Protein AF-A0AAV5WTI7-F1 (afdb_monomer_lite)

pLDDT: mean 79.25, std 18.83, range [27.52, 97.12]

Radius of gyration: 26.53 Å; chains: 1; bounding box: 48×123×48 Å

Structure (mmCIF, N/CA/C/O backbone):
data_AF-A0AAV5WTI7-F1
#
_entry.id   AF-A0AAV5WTI7-F1
#
loop_
_atom_site.group_PDB
_atom_site.id
_atom_site.type_symbol
_atom_site.label_atom_id
_atom_site.label_alt_id
_atom_site.label_comp_id
_atom_site.label_asym_id
_atom_site.label_entity_id
_atom_site.label_seq_id
_atom_site.pdbx_PDB_ins_code
_atom_site.Cartn_x
_atom_site.Cartn_y
_atom_site.Cartn_z
_atom_site.occupancy
_atom_site.B_iso_or_equiv
_atom_site.auth_seq_id
_atom_site.auth_comp_id
_atom_site.auth_asym_id
_atom_site.auth_atom_id
_atom_site.pdbx_PDB_model_num
ATOM 1 N N . GLU A 1 1 ? 23.232 98.272 -13.809 1.00 38.38 1 GLU A N 1
ATOM 2 C CA . GLU A 1 1 ? 21.915 98.308 -13.141 1.00 38.38 1 GLU A CA 1
ATOM 3 C C . GLU A 1 1 ? 21.032 97.229 -13.756 1.00 38.38 1 GLU A C 1
ATOM 5 O O . GLU A 1 1 ? 21.067 97.089 -14.969 1.00 38.38 1 GLU A O 1
ATOM 10 N N . GLY A 1 2 ? 20.281 96.473 -12.948 1.00 37.94 2 GLY A N 1
ATOM 11 C CA . GLY A 1 2 ? 19.086 95.760 -13.427 1.00 37.94 2 GLY A CA 1
ATOM 12 C C . GLY A 1 2 ? 19.174 94.242 -13.667 1.00 37.94 2 GLY A C 1
ATOM 13 O O . GLY A 1 2 ? 19.510 93.800 -14.752 1.00 37.94 2 GLY A O 1
ATOM 14 N N . GLN A 1 3 ? 18.738 93.493 -12.646 1.00 35.88 3 GLN A N 1
ATOM 15 C CA . GLN A 1 3 ? 17.869 92.296 -12.683 1.00 35.88 3 GLN A CA 1
ATOM 16 C C . GLN A 1 3 ? 18.316 90.957 -13.319 1.00 35.88 3 GLN A C 1
ATOM 18 O O . GLN A 1 3 ? 18.185 90.693 -14.506 1.00 35.88 3 GLN A O 1
ATOM 23 N N . SER A 1 4 ? 18.708 90.060 -12.405 1.00 34.19 4 SER A N 1
ATOM 24 C CA . SER A 1 4 ? 18.235 88.679 -12.174 1.00 34.19 4 SER A CA 1
ATOM 25 C C . SER A 1 4 ? 17.242 88.042 -13.168 1.00 34.19 4 SER A C 1
ATOM 27 O O . SER A 1 4 ? 16.088 88.457 -13.254 1.00 34.19 4 SER A O 1
ATOM 29 N N . ILE A 1 5 ? 17.649 86.912 -13.765 1.00 39.53 5 ILE A N 1
ATOM 30 C CA . ILE A 1 5 ? 16.760 85.798 -14.130 1.00 39.53 5 ILE A CA 1
ATOM 31 C C . ILE A 1 5 ? 17.389 84.510 -13.581 1.00 39.53 5 ILE A C 1
ATOM 33 O O . ILE A 1 5 ? 18.467 84.092 -14.000 1.00 39.53 5 ILE A O 1
ATOM 37 N N . HIS A 1 6 ? 16.704 83.888 -12.622 1.00 36.47 6 HIS A N 1
ATOM 38 C CA . HIS A 1 6 ? 17.005 82.552 -12.117 1.00 36.47 6 HIS A CA 1
ATOM 39 C C . HIS A 1 6 ? 16.667 81.501 -13.185 1.00 36.47 6 HIS A C 1
ATOM 41 O O . HIS A 1 6 ? 15.497 81.297 -13.496 1.00 36.47 6 HIS A O 1
ATOM 47 N N . PHE A 1 7 ? 17.669 80.769 -13.672 1.00 36.09 7 PHE A N 1
ATOM 48 C CA . PHE A 1 7 ? 17.462 79.431 -14.230 1.00 36.09 7 PHE A CA 1
ATOM 49 C C . PHE A 1 7 ? 17.957 78.407 -13.212 1.00 36.09 7 PHE A C 1
ATOM 51 O O . PHE A 1 7 ? 19.153 78.289 -12.944 1.00 36.09 7 PHE A O 1
ATOM 58 N N . ILE A 1 8 ? 17.017 77.678 -12.615 1.00 38.78 8 ILE A N 1
ATOM 59 C CA . ILE A 1 8 ? 17.310 76.522 -11.774 1.00 38.78 8 ILE A CA 1
ATOM 60 C C . ILE A 1 8 ? 17.753 75.390 -12.708 1.00 38.78 8 ILE A C 1
ATOM 62 O O . ILE A 1 8 ? 16.937 74.740 -13.355 1.00 38.78 8 ILE A O 1
ATOM 66 N N . PHE A 1 9 ? 19.060 75.150 -12.774 1.00 36.59 9 PHE A N 1
ATOM 67 C CA . PHE A 1 9 ? 19.612 73.897 -13.277 1.00 36.59 9 PHE A CA 1
ATOM 68 C C . PHE A 1 9 ? 19.400 72.821 -12.205 1.00 36.59 9 PHE A C 1
ATOM 70 O O . PHE A 1 9 ? 20.194 72.702 -11.271 1.00 36.59 9 PHE A O 1
ATOM 77 N N . ILE A 1 10 ? 18.347 72.010 -12.326 1.00 37.84 10 ILE A N 1
ATOM 78 C CA . ILE A 1 10 ? 18.303 70.732 -11.606 1.00 37.84 10 ILE A CA 1
ATOM 79 C C . ILE A 1 10 ? 19.195 69.764 -12.386 1.00 37.84 10 ILE A C 1
ATOM 81 O O . ILE A 1 10 ? 18.773 69.142 -13.358 1.00 37.84 10 ILE A O 1
ATOM 85 N N . ARG A 1 11 ? 20.456 69.637 -11.957 1.00 38.88 11 ARG A N 1
ATOM 86 C CA . ARG A 1 11 ? 21.245 68.431 -12.232 1.00 38.88 11 ARG A CA 1
ATOM 87 C C . ARG A 1 11 ? 20.557 67.278 -11.506 1.00 38.88 11 ARG A C 1
ATOM 89 O O . ARG A 1 11 ? 20.783 67.078 -10.316 1.00 38.88 11 ARG A O 1
ATOM 96 N N . ILE A 1 12 ? 19.723 66.526 -12.218 1.00 43.50 12 ILE A N 1
ATOM 97 C CA . ILE A 1 12 ? 19.311 65.196 -11.772 1.00 43.50 12 ILE A CA 1
ATOM 98 C C . ILE A 1 12 ? 20.546 64.313 -11.926 1.00 43.50 12 ILE A C 1
ATOM 100 O O . ILE A 1 12 ? 20.882 63.844 -13.011 1.00 43.50 12 ILE A O 1
ATOM 104 N N . THR A 1 13 ? 21.282 64.168 -10.831 1.00 46.78 13 THR A N 1
ATOM 105 C CA . THR A 1 13 ? 22.284 63.127 -10.671 1.00 46.78 13 THR A CA 1
ATOM 106 C C . THR A 1 13 ? 21.582 61.785 -10.873 1.00 46.78 13 THR A C 1
ATOM 108 O O . THR A 1 13 ? 20.634 61.449 -10.168 1.00 46.78 13 THR A O 1
ATOM 111 N N . GLN A 1 14 ? 22.014 61.029 -11.881 1.00 54.81 14 GLN A N 1
ATOM 112 C CA . GLN A 1 14 ? 21.672 59.620 -12.040 1.00 54.81 14 GLN A CA 1
ATOM 113 C C . GLN A 1 14 ? 22.486 58.808 -11.021 1.00 54.81 14 GLN A C 1
ATOM 115 O O . GLN A 1 14 ? 23.690 58.645 -11.207 1.00 54.81 14 GLN A O 1
ATOM 120 N N . PRO A 1 15 ? 21.846 58.261 -9.974 1.00 49.22 15 PRO A N 1
ATOM 121 C CA . PRO A 1 15 ? 22.262 56.941 -9.505 1.00 49.22 15 PRO A CA 1
ATOM 122 C C . PRO A 1 15 ? 21.115 55.919 -9.529 1.00 49.22 15 PRO A C 1
ATOM 124 O O . PRO A 1 15 ? 21.356 54.729 -9.365 1.00 49.22 15 PRO A O 1
ATOM 127 N N . PHE A 1 16 ? 19.870 56.335 -9.790 1.00 48.94 16 PHE A N 1
ATOM 128 C CA . PHE A 1 16 ? 18.714 55.435 -9.682 1.00 48.94 16 PHE A CA 1
ATOM 129 C C . PHE A 1 16 ? 18.507 54.502 -10.885 1.00 48.94 16 PHE A C 1
ATOM 131 O O . PHE A 1 16 ? 17.935 53.427 -10.728 1.00 48.94 16 PHE A O 1
ATOM 138 N N . ALA A 1 17 ? 19.012 54.849 -12.074 1.00 48.34 17 ALA A N 1
ATOM 139 C CA . ALA A 1 17 ? 18.807 54.027 -13.272 1.00 48.34 17 ALA A CA 1
ATOM 140 C C . ALA A 1 17 ? 19.685 52.757 -13.318 1.00 48.34 17 ALA A C 1
ATOM 142 O O . ALA A 1 17 ? 19.312 51.790 -13.975 1.00 48.34 17 ALA A O 1
ATOM 143 N N . MET A 1 18 ? 20.818 52.716 -12.602 1.00 49.06 18 MET A N 1
ATOM 144 C CA . MET A 1 18 ? 21.681 51.520 -12.564 1.00 49.06 18 MET A CA 1
ATOM 145 C C . MET A 1 18 ? 21.268 50.489 -11.504 1.00 49.06 18 MET A C 1
ATOM 147 O O . MET A 1 18 ? 21.615 49.315 -11.630 1.00 49.06 18 MET A O 1
ATOM 151 N N . LEU A 1 19 ? 20.488 50.893 -10.497 1.00 48.09 19 LEU A N 1
ATOM 152 C CA . LEU A 1 19 ? 20.036 50.000 -9.424 1.00 48.09 19 LEU A CA 1
ATOM 153 C C . LEU A 1 19 ? 18.795 49.179 -9.820 1.00 48.09 19 LEU A C 1
ATOM 155 O O . LEU A 1 19 ? 18.589 48.086 -9.303 1.00 48.09 19 LEU A O 1
ATOM 159 N N . LEU A 1 20 ? 18.004 49.655 -10.790 1.00 47.03 20 LEU A N 1
ATOM 160 C CA . LEU A 1 20 ? 16.871 48.891 -11.330 1.00 47.03 20 LEU A CA 1
ATOM 161 C C . LEU A 1 20 ? 17.298 47.818 -12.347 1.00 47.03 20 LEU A C 1
ATOM 163 O O . LEU A 1 20 ? 16.641 46.788 -12.460 1.00 47.03 20 LEU A O 1
ATOM 167 N N . PHE A 1 21 ? 18.405 48.026 -13.069 1.00 46.34 21 PHE A N 1
ATOM 168 C CA . PHE A 1 21 ? 18.880 47.064 -14.073 1.00 46.34 21 PHE A CA 1
ATOM 169 C C . PHE A 1 21 ? 19.626 45.874 -13.448 1.00 46.34 21 PHE A C 1
ATOM 171 O O . PHE A 1 21 ? 19.652 44.789 -14.019 1.00 46.34 21 PHE A O 1
ATOM 178 N N . SER A 1 22 ? 20.176 46.040 -12.241 1.00 48.19 22 SER A N 1
ATOM 179 C CA . SER A 1 22 ? 20.852 44.973 -11.488 1.00 48.19 22 SER A CA 1
ATOM 180 C C . SER A 1 22 ? 19.886 44.040 -10.738 1.00 48.19 22 SER A C 1
ATOM 182 O O . SER A 1 22 ? 20.281 42.940 -10.365 1.00 48.19 22 SER A O 1
ATOM 184 N N . LEU A 1 23 ? 18.607 44.413 -10.594 1.00 49.91 23 LEU A N 1
ATOM 185 C CA . LEU A 1 23 ? 17.544 43.528 -10.091 1.00 49.91 23 LEU A CA 1
ATOM 186 C C . LEU A 1 23 ? 16.899 42.659 -11.188 1.00 49.91 23 LEU A C 1
ATOM 188 O O . LEU A 1 23 ? 16.247 41.670 -10.870 1.00 49.91 23 LEU A O 1
ATOM 192 N N . LEU A 1 24 ? 17.105 42.987 -12.471 1.00 47.91 24 LEU A N 1
ATOM 193 C CA . LEU A 1 24 ? 16.588 42.214 -13.614 1.00 47.91 24 LEU A CA 1
ATOM 194 C C . LEU A 1 24 ? 17.530 41.086 -14.074 1.00 47.91 24 LEU A C 1
ATOM 196 O O . LEU A 1 24 ? 17.147 40.278 -14.914 1.00 47.91 24 LEU A O 1
ATOM 200 N N . PHE A 1 25 ? 18.732 41.002 -13.494 1.00 47.06 25 PHE A N 1
ATOM 201 C CA . PHE A 1 25 ? 19.710 39.933 -13.720 1.00 47.06 25 PHE A CA 1
ATOM 202 C C . PHE A 1 25 ? 20.112 39.248 -12.409 1.00 47.06 25 PHE A C 1
ATOM 204 O O . PHE A 1 25 ? 21.258 38.834 -12.243 1.00 47.06 25 PHE A O 1
ATOM 211 N N . MET A 1 26 ? 19.170 39.088 -11.473 1.00 47.38 26 MET A N 1
ATOM 212 C CA . MET A 1 26 ? 19.273 37.942 -10.569 1.00 47.38 26 MET A CA 1
ATOM 213 C C . MET A 1 26 ? 19.331 36.712 -11.480 1.00 47.38 26 MET A C 1
ATOM 215 O O . MET A 1 26 ? 18.369 36.499 -12.229 1.00 47.38 26 MET A O 1
ATOM 219 N N . PRO A 1 27 ? 20.421 35.920 -11.491 1.00 49.16 27 PRO A N 1
ATOM 220 C CA . PRO A 1 27 ? 20.316 34.598 -12.066 1.00 49.16 27 PRO A CA 1
ATOM 221 C C . PRO A 1 27 ? 19.150 33.966 -11.319 1.00 49.16 27 PRO A C 1
ATOM 223 O O . PRO A 1 27 ? 19.163 33.904 -10.088 1.00 49.16 27 PRO A O 1
ATOM 226 N N . PHE A 1 28 ? 18.102 33.579 -12.048 1.00 45.50 28 PHE A N 1
ATOM 227 C CA . PHE A 1 28 ? 17.210 32.552 -11.554 1.00 45.50 28 PHE A CA 1
ATOM 228 C C . PHE A 1 28 ? 18.151 31.431 -11.137 1.00 45.50 28 PHE A C 1
ATOM 230 O O . PHE A 1 28 ? 18.728 30.750 -11.985 1.00 45.50 28 PHE A O 1
ATOM 237 N N . ILE A 1 29 ? 18.394 31.324 -9.832 1.00 45.25 29 ILE A N 1
ATOM 238 C CA . ILE A 1 29 ? 18.970 30.138 -9.242 1.00 45.25 29 ILE A CA 1
ATOM 239 C C . ILE A 1 29 ? 17.870 29.124 -9.506 1.00 45.25 29 ILE A C 1
ATOM 241 O O . ILE A 1 29 ? 16.914 29.006 -8.742 1.00 45.25 29 ILE A O 1
ATOM 245 N N . TYR A 1 30 ? 17.942 28.492 -10.679 1.00 45.91 30 TYR A N 1
ATOM 246 C CA . TYR A 1 30 ? 17.329 27.209 -10.913 1.00 45.91 30 TYR A CA 1
ATOM 247 C C . TYR A 1 30 ? 17.902 26.362 -9.791 1.00 45.91 30 TYR A C 1
ATOM 249 O O . TYR A 1 30 ? 19.060 25.953 -9.828 1.00 45.91 30 TYR A O 1
ATOM 257 N N . SER A 1 31 ? 17.122 26.226 -8.721 1.00 38.88 31 SER A N 1
ATOM 258 C CA . SER A 1 31 ? 17.283 25.106 -7.824 1.00 38.88 31 SER A CA 1
ATOM 259 C C . SER A 1 31 ? 17.148 23.914 -8.751 1.00 38.88 31 SER A C 1
ATOM 261 O O . SER A 1 31 ? 16.059 23.663 -9.270 1.00 38.88 31 SER A O 1
ATOM 263 N N . ASP A 1 32 ? 18.285 23.315 -9.093 1.00 40.56 32 ASP A N 1
ATOM 264 C CA . ASP A 1 32 ? 18.365 22.077 -9.839 1.00 40.56 32 ASP A CA 1
ATOM 265 C C . ASP A 1 32 ? 17.645 21.055 -8.962 1.00 40.56 32 ASP A C 1
ATOM 267 O O . ASP A 1 32 ? 18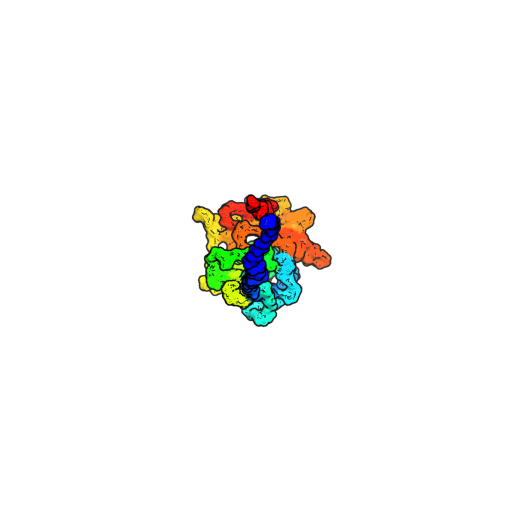.216 20.469 -8.041 1.00 40.56 32 ASP A O 1
ATOM 271 N N . GLN A 1 33 ? 16.322 20.965 -9.128 1.00 49.84 33 GLN A N 1
ATOM 272 C CA . GLN A 1 33 ? 15.556 19.881 -8.559 1.00 49.84 33 GLN A CA 1
ATOM 273 C C . GLN A 1 33 ? 16.106 18.654 -9.260 1.00 49.84 33 GLN A C 1
ATOM 275 O O . GLN A 1 33 ? 15.719 18.377 -10.393 1.00 49.84 33 GLN A O 1
ATOM 280 N N . GLN A 1 34 ? 17.055 17.972 -8.611 1.00 53.31 34 GLN A N 1
ATOM 281 C CA . GLN A 1 34 ? 17.535 16.669 -9.040 1.00 53.31 34 GLN A CA 1
ATOM 282 C C . GLN A 1 34 ? 16.307 15.791 -9.256 1.00 53.31 34 GLN A C 1
ATOM 284 O O . GLN A 1 34 ? 15.703 15.280 -8.310 1.00 53.31 34 GLN A O 1
ATOM 289 N N . THR A 1 35 ? 15.908 15.674 -10.517 1.00 60.88 35 THR A N 1
ATOM 290 C CA . THR A 1 35 ? 14.804 14.839 -10.954 1.00 60.88 35 THR A CA 1
ATOM 291 C C . THR A 1 35 ? 15.346 13.427 -10.931 1.00 60.88 35 THR A C 1
ATOM 293 O O . THR A 1 35 ? 15.992 12.966 -11.867 1.00 60.88 35 THR A O 1
ATOM 296 N N . ARG A 1 36 ? 15.162 12.760 -9.792 1.00 79.94 36 ARG A N 1
ATOM 297 C CA . ARG A 1 36 ? 15.552 11.360 -9.636 1.00 79.94 36 ARG A CA 1
ATOM 298 C C . ARG A 1 36 ? 14.699 10.501 -10.552 1.00 79.94 36 ARG A C 1
ATOM 300 O O . ARG A 1 36 ? 13.504 10.756 -10.690 1.00 79.94 36 ARG A O 1
ATOM 307 N N . SER A 1 37 ? 15.288 9.482 -11.159 1.00 89.94 37 SER A N 1
ATOM 308 C CA . SER A 1 37 ? 14.553 8.576 -12.034 1.00 89.94 37 SER A CA 1
ATOM 309 C C . SER A 1 37 ? 14.216 7.288 -11.291 1.00 89.94 37 SER A C 1
ATOM 311 O O . SER A 1 37 ? 15.116 6.632 -10.780 1.00 89.94 37 SER A O 1
ATOM 313 N N . CYS A 1 38 ? 12.946 6.894 -11.216 1.00 92.94 38 CYS A N 1
ATOM 314 C CA . CYS A 1 38 ? 12.517 5.669 -10.531 1.00 92.94 38 CYS A CA 1
ATOM 315 C C . CYS A 1 38 ? 12.064 4.609 -11.529 1.00 92.94 38 CYS A C 1
ATOM 317 O O . CYS A 1 38 ? 11.554 4.939 -12.597 1.00 92.94 38 CYS A O 1
ATOM 319 N N . LEU A 1 39 ? 12.227 3.327 -11.185 1.00 94.12 39 LEU A N 1
ATOM 320 C CA . LEU A 1 39 ? 11.600 2.250 -11.952 1.00 94.12 39 LEU A CA 1
ATOM 321 C C . LEU A 1 39 ? 10.083 2.385 -11.832 1.00 94.12 39 LEU A C 1
ATOM 323 O O . LEU A 1 39 ? 9.599 2.544 -10.712 1.00 94.12 39 LEU A O 1
ATOM 327 N N . SER A 1 40 ? 9.356 2.275 -12.942 1.00 94.69 40 SER A N 1
ATOM 328 C CA . SER A 1 40 ? 7.900 2.419 -12.961 1.00 94.69 40 SER A CA 1
ATOM 329 C C . SER A 1 40 ? 7.233 1.254 -13.684 1.00 94.69 40 SER A C 1
ATOM 331 O O . SER A 1 40 ? 7.291 1.142 -14.913 1.00 94.69 40 SER A O 1
ATOM 333 N N . CYS A 1 41 ? 6.669 0.336 -12.899 1.00 95.81 41 CYS A N 1
ATOM 334 C CA . CYS A 1 41 ? 6.019 -0.878 -13.379 1.00 95.81 41 CYS A CA 1
ATOM 335 C C . CYS A 1 41 ? 5.117 -1.515 -12.319 1.00 95.81 41 CYS A C 1
ATOM 337 O O . CYS A 1 41 ? 5.229 -1.236 -11.126 1.00 95.81 41 CYS A O 1
ATOM 339 N N . ALA A 1 42 ? 4.281 -2.452 -12.753 1.00 96.50 42 ALA A N 1
ATOM 340 C CA . ALA A 1 42 ? 3.610 -3.403 -11.877 1.00 96.50 42 ALA A CA 1
ATOM 341 C C . ALA A 1 42 ? 3.668 -4.819 -12.460 1.00 96.50 42 ALA A C 1
ATOM 343 O O . ALA A 1 42 ? 3.842 -4.988 -13.673 1.00 96.50 42 ALA A O 1
ATOM 344 N N . SER A 1 43 ? 3.493 -5.829 -11.603 1.00 95.25 43 SER A N 1
ATOM 345 C CA . SER A 1 43 ? 3.290 -7.217 -12.027 1.00 95.25 43 SER A CA 1
ATOM 346 C C . SER A 1 43 ? 2.219 -7.297 -13.107 1.00 95.25 43 SER A C 1
ATOM 348 O O . SER A 1 43 ? 1.148 -6.701 -12.983 1.00 95.25 43 SER A O 1
ATOM 350 N N . GLU A 1 44 ? 2.459 -8.086 -14.149 1.00 93.75 44 GLU A N 1
ATOM 351 C CA . GLU A 1 44 ? 1.534 -8.198 -15.282 1.00 93.75 44 GLU A CA 1
ATOM 352 C C . GLU A 1 44 ? 0.125 -8.644 -14.856 1.00 93.75 44 GLU A C 1
ATOM 354 O O . GLU A 1 44 ? -0.882 -8.140 -15.354 1.00 93.75 44 GLU A O 1
ATOM 359 N N . THR A 1 45 ? 0.040 -9.523 -13.856 1.00 92.38 45 THR A N 1
ATOM 360 C CA . THR A 1 45 ? -1.233 -10.037 -13.331 1.00 92.38 45 THR A CA 1
ATOM 361 C C . THR A 1 45 ? -2.037 -9.004 -12.531 1.00 92.38 45 THR A C 1
ATOM 363 O O . THR A 1 45 ? -3.202 -9.260 -12.217 1.00 92.38 45 THR A O 1
ATOM 366 N N . LEU A 1 46 ? -1.460 -7.841 -12.204 1.00 93.81 46 LEU A N 1
ATOM 367 C CA . LEU A 1 46 ? -2.184 -6.723 -11.594 1.00 93.81 46 LEU A CA 1
ATOM 368 C C . LEU A 1 46 ? -2.987 -5.910 -12.610 1.00 93.81 46 LEU A C 1
ATOM 370 O O . LEU A 1 46 ? -3.864 -5.163 -12.188 1.00 93.81 46 LEU A O 1
ATOM 374 N N . ARG A 1 47 ? -2.762 -6.075 -13.921 1.00 92.31 47 ARG A N 1
ATOM 375 C CA . ARG A 1 47 ? -3.455 -5.302 -14.968 1.00 92.31 47 ARG A CA 1
ATOM 376 C C . ARG A 1 47 ? -4.979 -5.348 -14.823 1.00 92.31 47 ARG A C 1
ATOM 378 O O . ARG A 1 47 ? -5.639 -4.320 -14.822 1.00 92.31 47 ARG A O 1
ATOM 385 N N . SER A 1 48 ? -5.542 -6.540 -14.635 1.00 88.94 48 SER A N 1
ATOM 386 C CA . SER A 1 48 ? -6.986 -6.741 -14.435 1.00 88.94 48 SER A CA 1
ATOM 387 C C . SER A 1 48 ? -7.409 -6.753 -12.962 1.00 88.94 48 SER A C 1
ATOM 389 O O . SER A 1 48 ? -8.581 -6.960 -12.654 1.00 88.94 48 SER A O 1
ATOM 391 N N . ARG A 1 49 ? -6.461 -6.562 -12.037 1.00 91.38 49 ARG A N 1
ATOM 392 C CA . ARG A 1 49 ? -6.655 -6.715 -10.587 1.00 91.38 49 ARG A CA 1
ATOM 393 C C . ARG A 1 49 ? -6.078 -5.544 -9.795 1.00 91.38 49 ARG A C 1
ATOM 395 O O . ARG A 1 49 ? -5.738 -5.692 -8.623 1.00 91.38 49 ARG A O 1
ATOM 402 N N . TRP A 1 50 ? -5.971 -4.369 -10.418 1.00 91.88 50 TRP A N 1
ATOM 403 C CA . TRP A 1 50 ? -5.337 -3.196 -9.810 1.00 91.88 50 TRP A CA 1
ATOM 404 C C . TRP A 1 50 ? -6.010 -2.784 -8.498 1.00 91.88 50 TRP A C 1
ATOM 406 O O . TRP A 1 50 ? -5.336 -2.355 -7.562 1.00 91.88 50 TRP A O 1
ATOM 416 N N . PHE A 1 51 ? -7.322 -3.015 -8.387 1.00 89.06 51 PHE A N 1
ATOM 417 C CA . PHE A 1 51 ? -8.103 -2.778 -7.173 1.00 89.06 51 PHE A CA 1
ATOM 418 C C . PHE A 1 51 ? -7.541 -3.481 -5.925 1.00 89.06 51 PHE A C 1
ATOM 420 O O . PHE A 1 51 ? -7.773 -3.003 -4.818 1.00 89.06 51 PHE A O 1
ATOM 427 N N . LEU A 1 52 ? -6.772 -4.570 -6.073 1.00 91.00 52 LEU A N 1
ATOM 428 C CA . LEU A 1 52 ? -6.113 -5.243 -4.949 1.00 91.00 52 LEU A CA 1
ATOM 429 C C . LEU A 1 52 ? -5.097 -4.338 -4.244 1.00 91.00 52 LEU A C 1
ATOM 431 O O . LEU A 1 52 ? -4.855 -4.513 -3.051 1.00 91.00 52 LEU A O 1
ATOM 435 N N . THR A 1 53 ? -4.505 -3.378 -4.958 1.00 92.44 53 THR A N 1
ATOM 436 C CA . THR A 1 53 ? -3.471 -2.478 -4.428 1.00 92.44 53 THR A CA 1
ATOM 437 C C . THR A 1 53 ? -4.044 -1.364 -3.552 1.00 92.44 53 THR A C 1
ATOM 439 O O . THR A 1 53 ? -3.369 -0.914 -2.628 1.00 92.44 53 THR A O 1
ATOM 442 N N . GLY A 1 54 ? -5.278 -0.923 -3.827 1.00 89.12 54 GLY A N 1
ATOM 443 C CA . GLY A 1 54 ? -5.848 0.294 -3.241 1.00 89.12 54 GLY A CA 1
ATOM 444 C C . GLY A 1 54 ? -5.153 1.589 -3.688 1.00 89.12 54 GLY A C 1
ATOM 445 O O . GLY A 1 54 ? -5.298 2.606 -3.015 1.00 89.12 54 GLY A O 1
ATOM 446 N N . LEU A 1 55 ? -4.374 1.553 -4.776 1.00 93.06 55 LEU A N 1
ATOM 447 C CA . LEU A 1 55 ? -3.692 2.712 -5.355 1.00 93.06 55 LEU A CA 1
ATOM 448 C C . LEU A 1 55 ? -4.553 3.361 -6.460 1.00 93.06 55 LEU A C 1
ATOM 450 O O . LEU A 1 55 ? -5.407 2.689 -7.050 1.00 93.06 55 LEU A O 1
ATOM 454 N N . PRO A 1 56 ? -4.338 4.649 -6.795 1.00 90.81 56 PRO A N 1
ATOM 455 C CA . PRO A 1 56 ? -5.064 5.336 -7.858 1.00 90.81 56 PRO A CA 1
ATOM 456 C C . PRO A 1 56 ? -4.952 4.613 -9.200 1.00 90.81 56 PRO A C 1
ATOM 458 O O . PRO A 1 56 ? -3.872 4.193 -9.608 1.00 90.81 56 PRO A O 1
ATOM 461 N N . THR A 1 57 ? -6.060 4.529 -9.936 1.00 86.81 57 THR A N 1
ATOM 462 C CA . THR A 1 57 ? -6.096 3.864 -11.257 1.00 86.81 57 THR A CA 1
ATOM 463 C C . THR A 1 57 ? -5.166 4.530 -12.278 1.00 86.81 57 THR A C 1
ATOM 465 O O . THR A 1 57 ? -4.669 3.883 -13.189 1.00 86.81 57 THR A O 1
ATOM 468 N N . LYS A 1 58 ? -4.903 5.833 -12.121 1.00 86.88 58 LYS A N 1
ATOM 469 C CA . LYS A 1 58 ? -4.032 6.612 -13.015 1.00 86.88 58 LYS A CA 1
ATOM 470 C C . LYS A 1 58 ? -2.548 6.566 -12.635 1.00 86.88 58 LYS A C 1
ATOM 472 O O . LYS A 1 58 ? -1.763 7.268 -13.261 1.00 86.88 58 LYS A O 1
ATOM 477 N N . ALA A 1 59 ? -2.173 5.796 -11.612 1.00 89.62 59 ALA A N 1
ATOM 478 C CA . ALA A 1 59 ? -0.789 5.734 -11.151 1.00 89.62 59 ALA A CA 1
ATOM 479 C C . ALA A 1 59 ? 0.154 5.075 -12.172 1.00 89.62 59 ALA A C 1
ATOM 481 O O . ALA A 1 59 ? 1.336 5.396 -12.198 1.00 89.62 59 ALA A O 1
ATOM 482 N N . LEU A 1 60 ? -0.370 4.174 -13.010 1.00 91.56 60 LEU A N 1
ATOM 483 C CA . LEU A 1 60 ? 0.366 3.502 -14.077 1.00 91.56 60 LEU A CA 1
ATOM 484 C C . LEU A 1 60 ? -0.464 3.458 -15.362 1.00 91.56 60 LEU A C 1
ATOM 486 O O . LEU A 1 60 ? -1.683 3.303 -15.332 1.00 91.56 60 LEU A O 1
ATOM 490 N N . GLY A 1 61 ? 0.215 3.550 -16.500 1.00 91.25 61 GLY A N 1
ATOM 491 C CA . GLY A 1 61 ? -0.332 3.260 -17.818 1.00 91.25 61 GLY A CA 1
ATOM 492 C C . GLY A 1 61 ? -0.263 1.772 -18.178 1.00 91.25 61 GLY A C 1
ATOM 493 O O . GLY A 1 61 ? 0.537 1.003 -17.646 1.00 91.25 61 GLY A O 1
ATOM 494 N N . GLU A 1 62 ? -1.063 1.369 -19.166 1.00 90.38 62 GLU A N 1
ATOM 495 C CA . GLU A 1 62 ? -1.207 -0.029 -19.611 1.00 90.38 62 GLU A CA 1
ATOM 496 C C . GLU A 1 62 ? 0.105 -0.719 -20.020 1.00 90.38 62 GLU A C 1
ATOM 498 O O . GLU A 1 62 ? 0.252 -1.934 -19.868 1.00 90.38 62 GLU A O 1
ATOM 503 N N . SER A 1 63 ? 1.077 0.025 -20.549 1.00 91.56 63 SER A N 1
ATOM 504 C CA . SER A 1 63 ? 2.373 -0.525 -20.965 1.00 91.56 63 SER A CA 1
ATOM 505 C C . SER A 1 63 ? 3.315 -0.832 -19.796 1.00 91.56 63 SER A C 1
ATOM 507 O O . SER A 1 63 ? 4.368 -1.422 -20.016 1.00 91.56 63 SER A O 1
ATOM 509 N N . GLN A 1 64 ? 2.970 -0.427 -18.570 1.00 94.69 64 GLN A N 1
ATOM 510 C CA . GLN A 1 64 ? 3.815 -0.586 -17.381 1.00 94.69 64 GLN A CA 1
ATOM 511 C C . GLN A 1 64 ? 3.516 -1.879 -16.602 1.00 94.69 64 GLN A C 1
ATOM 513 O O . GLN A 1 64 ? 4.261 -2.238 -15.690 1.00 94.69 64 GLN A O 1
ATOM 518 N N . PHE A 1 65 ? 2.471 -2.614 -16.986 1.00 94.94 65 PHE A N 1
ATOM 519 C CA . PHE A 1 65 ? 2.171 -3.952 -16.473 1.00 94.94 65 PHE A CA 1
ATOM 520 C C . PHE A 1 65 ? 2.985 -4.999 -17.237 1.00 94.94 65 PHE A C 1
ATOM 522 O O . PHE A 1 65 ? 2.581 -5.436 -18.318 1.00 94.94 65 PHE A O 1
ATOM 529 N N . ILE A 1 66 ? 4.138 -5.381 -16.685 1.00 93.00 66 ILE A N 1
ATOM 530 C CA . ILE A 1 66 ? 5.133 -6.232 -17.352 1.00 93.00 66 ILE A CA 1
ATOM 531 C C . ILE A 1 66 ? 5.657 -7.316 -16.407 1.00 93.00 66 ILE A C 1
ATOM 533 O O . ILE A 1 66 ? 5.928 -7.055 -15.237 1.00 93.00 66 ILE A O 1
ATOM 537 N N . SER A 1 67 ? 5.882 -8.525 -16.921 1.00 89.62 67 SER A N 1
ATOM 538 C CA . SER A 1 67 ? 6.441 -9.647 -16.146 1.00 89.62 67 SER A CA 1
ATOM 539 C C . SER A 1 67 ? 7.843 -9.370 -15.591 1.00 89.62 67 SER A C 1
ATOM 541 O O . SER A 1 67 ? 8.200 -9.841 -14.515 1.00 89.62 67 SER A O 1
ATOM 543 N N . ALA A 1 68 ? 8.631 -8.536 -16.276 1.00 90.19 68 ALA A N 1
ATOM 544 C CA . ALA A 1 68 ? 9.948 -8.115 -15.800 1.00 90.19 68 ALA A CA 1
ATOM 545 C C . ALA A 1 68 ? 9.891 -7.294 -14.497 1.00 90.19 68 ALA A C 1
ATOM 547 O O . ALA A 1 68 ? 10.914 -7.176 -13.824 1.00 90.19 68 ALA A O 1
ATOM 548 N N . CYS A 1 69 ? 8.726 -6.746 -14.123 1.00 92.56 69 CYS A N 1
ATOM 549 C CA . CYS A 1 69 ? 8.573 -5.994 -12.878 1.00 92.56 69 CYS A CA 1
ATOM 550 C C . CYS A 1 69 ? 8.824 -6.861 -11.639 1.00 92.56 69 CYS A C 1
ATOM 552 O O . CYS A 1 69 ? 9.365 -6.379 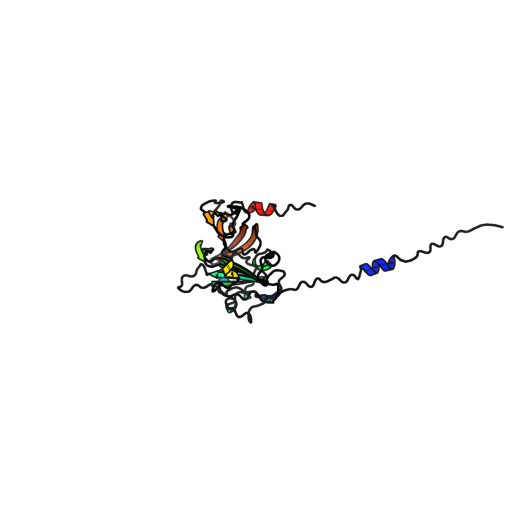-10.642 1.00 92.56 69 CYS A O 1
ATOM 554 N N . ASP A 1 70 ? 8.498 -8.152 -11.742 1.00 90.00 70 ASP A N 1
ATOM 555 C CA . ASP A 1 70 ? 8.630 -9.114 -10.649 1.00 90.00 70 ASP A CA 1
ATOM 556 C C . ASP A 1 70 ? 10.090 -9.515 -10.404 1.00 90.00 70 ASP A C 1
ATOM 558 O O . ASP A 1 70 ? 10.434 -10.093 -9.375 1.00 90.00 70 ASP A O 1
ATOM 562 N N . ALA A 1 71 ? 10.982 -9.188 -11.341 1.00 83.25 71 ALA A N 1
ATOM 563 C CA . ALA A 1 71 ? 12.393 -9.507 -11.248 1.00 83.25 71 ALA A CA 1
ATOM 564 C C . ALA A 1 71 ? 13.201 -8.409 -10.528 1.00 83.25 71 ALA A C 1
ATOM 566 O O . ALA A 1 71 ? 12.880 -7.212 -10.530 1.00 83.25 71 ALA A O 1
ATOM 567 N N . ALA A 1 72 ? 14.331 -8.821 -9.947 1.00 65.62 72 ALA A N 1
ATOM 568 C CA . ALA A 1 72 ? 15.358 -7.915 -9.420 1.00 65.62 72 ALA A CA 1
ATOM 569 C C . ALA A 1 72 ? 16.156 -7.204 -10.537 1.00 65.62 72 ALA A C 1
ATOM 571 O O . ALA A 1 72 ? 16.942 -6.291 -10.277 1.00 65.62 72 ALA A O 1
ATOM 572 N N . THR A 1 73 ? 16.001 -7.633 -11.793 1.00 64.94 73 THR A N 1
ATOM 573 C CA . THR A 1 73 ? 16.777 -7.156 -12.941 1.00 64.94 73 THR A CA 1
ATOM 574 C C . THR A 1 73 ? 16.125 -5.939 -13.598 1.00 64.94 73 THR A C 1
ATOM 576 O O . THR A 1 73 ? 15.309 -6.029 -14.508 1.00 64.94 73 THR A O 1
ATOM 579 N N . ALA A 1 74 ? 16.563 -4.763 -13.152 1.00 61.72 74 ALA A N 1
ATOM 580 C CA . ALA A 1 74 ? 16.048 -3.444 -13.525 1.00 61.72 74 ALA A CA 1
ATOM 581 C C . ALA A 1 74 ? 16.336 -2.965 -14.968 1.00 61.72 74 ALA A C 1
ATOM 583 O O . ALA A 1 74 ? 16.005 -1.828 -15.301 1.00 61.72 74 ALA A O 1
ATOM 584 N N . ASN A 1 75 ? 16.991 -3.766 -15.816 1.00 66.88 75 ASN A N 1
ATOM 585 C CA . ASN A 1 75 ? 17.517 -3.275 -17.100 1.00 66.88 75 ASN A CA 1
ATOM 586 C C . ASN A 1 75 ? 16.429 -3.027 -18.155 1.00 66.88 75 ASN A C 1
ATOM 588 O O . ASN A 1 75 ? 16.618 -2.176 -19.016 1.00 66.88 75 ASN A O 1
ATOM 592 N N . ASN A 1 76 ? 15.291 -3.722 -18.059 1.00 77.50 76 ASN A N 1
ATOM 593 C CA . ASN A 1 76 ? 14.188 -3.623 -19.024 1.00 77.50 76 ASN A CA 1
ATOM 594 C C . ASN A 1 76 ? 12.936 -2.955 -18.435 1.00 77.50 76 ASN A C 1
ATOM 596 O O . ASN A 1 76 ? 11.860 -3.039 -19.023 1.00 77.50 76 ASN A O 1
ATOM 600 N N . ILE A 1 77 ? 13.053 -2.334 -17.259 1.00 88.19 77 ILE A N 1
ATOM 601 C CA . ILE A 1 77 ? 11.929 -1.666 -16.603 1.00 88.19 77 ILE A CA 1
ATOM 602 C C . ILE A 1 77 ? 11.969 -0.176 -16.968 1.00 88.19 77 ILE A C 1
ATOM 604 O O . ILE A 1 77 ? 13.019 0.449 -16.772 1.00 88.19 77 ILE A O 1
ATOM 608 N N . PRO A 1 78 ? 10.863 0.400 -17.483 1.00 88.62 78 PRO A N 1
ATOM 609 C CA . PRO A 1 78 ? 10.774 1.827 -17.765 1.00 88.62 78 PRO A CA 1
ATOM 610 C C . PRO A 1 78 ? 11.132 2.663 -16.542 1.00 88.62 78 PRO A C 1
ATOM 612 O O . PRO A 1 78 ? 10.853 2.274 -15.404 1.00 88.62 78 PRO A O 1
ATOM 615 N N . ARG A 1 79 ? 11.737 3.825 -16.784 1.00 90.94 79 ARG A N 1
ATOM 616 C CA . ARG A 1 79 ? 12.025 4.789 -15.729 1.00 90.94 79 ARG A CA 1
ATOM 617 C C . ARG A 1 79 ? 11.322 6.100 -15.992 1.00 90.94 79 ARG A C 1
ATOM 619 O O . ARG A 1 79 ? 11.207 6.515 -17.142 1.00 90.94 79 ARG A O 1
ATOM 626 N N . GLU A 1 80 ? 10.901 6.749 -14.922 1.00 90.62 80 GLU A N 1
ATOM 627 C CA . GLU A 1 80 ? 10.230 8.042 -14.973 1.00 90.62 80 GLU A CA 1
ATOM 628 C C . GLU A 1 80 ? 10.872 9.014 -13.972 1.00 90.62 80 GLU A C 1
ATOM 630 O O . GLU A 1 80 ? 11.371 8.573 -12.933 1.00 90.62 80 GLU A O 1
ATOM 635 N N . PRO A 1 81 ? 10.942 10.317 -14.290 1.00 90.12 81 PRO A N 1
ATOM 636 C CA . PRO A 1 81 ? 11.434 11.324 -13.359 1.00 90.12 81 PRO A CA 1
ATOM 637 C C . PRO A 1 81 ? 10.410 11.572 -12.243 1.00 90.12 81 PRO A C 1
ATOM 639 O O . PRO A 1 81 ? 9.222 11.729 -12.514 1.00 90.12 81 PRO A O 1
ATOM 642 N N . CYS A 1 82 ? 10.880 11.667 -11.002 1.00 87.00 82 CYS A N 1
ATOM 643 C CA . CYS A 1 82 ? 10.049 11.845 -9.816 1.00 87.00 82 CYS A CA 1
ATOM 644 C C . CYS A 1 82 ? 10.447 13.092 -9.027 1.00 87.00 82 CYS A C 1
ATOM 646 O O . CYS A 1 82 ? 11.634 13.379 -8.850 1.00 87.00 82 CYS A O 1
ATOM 648 N N . ALA A 1 83 ? 9.446 13.785 -8.482 1.00 82.31 83 ALA A N 1
ATOM 649 C CA . ALA A 1 83 ? 9.653 14.815 -7.465 1.00 82.31 83 ALA A CA 1
ATOM 650 C C . ALA A 1 83 ? 9.817 14.194 -6.063 1.00 82.31 83 ALA A C 1
ATOM 652 O O . ALA A 1 83 ? 10.597 14.681 -5.242 1.00 82.31 83 ALA A O 1
ATOM 653 N N . GLY A 1 84 ? 9.086 13.104 -5.791 1.00 81.62 84 GLY A N 1
ATOM 654 C CA . GLY A 1 84 ? 9.113 12.359 -4.533 1.00 81.62 84 GLY A CA 1
ATOM 655 C C . GLY A 1 84 ? 10.140 11.219 -4.492 1.00 81.62 84 GLY A C 1
ATOM 656 O O . GLY A 1 84 ? 10.976 11.081 -5.385 1.00 81.62 84 GLY A O 1
ATOM 657 N N . PRO A 1 85 ? 10.153 10.400 -3.426 1.00 89.56 85 PRO A N 1
ATOM 658 C CA . PRO A 1 85 ? 10.963 9.183 -3.368 1.00 89.56 85 PRO A CA 1
ATOM 659 C C . PRO A 1 85 ? 10.485 8.118 -4.363 1.00 89.56 85 PRO A C 1
ATOM 661 O O . PRO A 1 85 ? 9.310 8.070 -4.725 1.00 89.56 85 PRO A O 1
ATOM 664 N N . CYS A 1 86 ? 11.388 7.222 -4.759 1.00 92.81 86 CYS A N 1
ATOM 665 C CA . CYS A 1 86 ? 11.008 5.997 -5.447 1.00 92.81 86 CYS A CA 1
ATOM 666 C C . CYS A 1 86 ? 10.284 5.060 -4.483 1.00 92.81 86 CYS A C 1
ATOM 668 O O . CYS A 1 86 ? 10.649 4.952 -3.312 1.00 92.81 86 CYS A O 1
ATOM 670 N N . PHE A 1 87 ? 9.291 4.358 -5.008 1.00 94.31 87 PHE A N 1
ATOM 671 C CA . PHE A 1 87 ? 8.372 3.494 -4.288 1.00 94.31 87 PHE A CA 1
ATOM 672 C C . PHE A 1 87 ? 8.555 2.040 -4.715 1.00 94.31 87 PHE A C 1
ATOM 674 O O . PHE A 1 87 ? 8.630 1.761 -5.915 1.00 94.31 87 PHE A O 1
ATOM 681 N N . THR A 1 88 ? 8.572 1.126 -3.746 1.00 95.50 88 THR A N 1
ATOM 682 C CA . THR A 1 88 ? 8.345 -0.307 -3.961 1.00 95.50 88 THR A CA 1
ATOM 683 C C . THR A 1 88 ? 7.241 -0.779 -3.025 1.00 95.50 88 THR A C 1
ATOM 685 O O . THR A 1 88 ? 7.326 -0.575 -1.815 1.00 95.50 88 THR A O 1
ATOM 688 N N . TYR A 1 89 ? 6.246 -1.473 -3.563 1.00 97.12 89 TYR A N 1
ATOM 689 C CA . TYR A 1 89 ? 5.204 -2.143 -2.796 1.00 97.12 89 TYR A CA 1
ATOM 690 C C . TYR A 1 89 ? 5.124 -3.604 -3.206 1.00 97.12 89 TYR A C 1
ATOM 692 O O . TYR A 1 89 ? 4.949 -3.905 -4.383 1.00 97.12 89 TYR A O 1
ATOM 700 N N . ILE A 1 90 ? 5.285 -4.506 -2.239 1.00 96.19 90 ILE A N 1
ATOM 701 C CA . ILE A 1 90 ? 5.282 -5.955 -2.452 1.00 96.19 90 ILE A CA 1
ATOM 702 C C . ILE A 1 90 ? 4.236 -6.574 -1.541 1.00 96.19 90 ILE A C 1
ATOM 704 O O . ILE A 1 90 ? 4.204 -6.274 -0.348 1.00 96.19 90 ILE A O 1
ATOM 708 N N . PHE A 1 91 ? 3.397 -7.457 -2.064 1.00 96.25 91 PHE A N 1
ATOM 709 C CA . PHE A 1 91 ? 2.436 -8.193 -1.250 1.00 96.25 91 PHE A CA 1
ATOM 710 C C . PHE A 1 91 ? 2.165 -9.583 -1.817 1.00 96.25 91 PHE A C 1
ATOM 712 O O . PHE A 1 91 ? 2.224 -9.771 -3.026 1.00 96.25 91 PHE A O 1
ATOM 719 N N . ASP A 1 92 ? 1.874 -10.563 -0.961 1.00 95.44 92 ASP A N 1
ATOM 720 C CA . ASP A 1 92 ? 1.414 -11.872 -1.444 1.00 95.44 92 ASP A CA 1
ATOM 721 C C . ASP A 1 92 ? 0.078 -11.708 -2.190 1.00 95.44 92 ASP A C 1
ATOM 723 O O . ASP A 1 92 ? -0.792 -10.960 -1.736 1.00 95.44 92 ASP A O 1
ATOM 727 N N . ASP A 1 93 ? -0.094 -12.411 -3.312 1.00 94.94 93 ASP A N 1
ATOM 728 C CA . ASP A 1 93 ? -1.348 -12.422 -4.067 1.00 94.94 93 ASP A CA 1
ATOM 729 C C . ASP A 1 93 ? -2.469 -13.016 -3.186 1.00 94.94 93 ASP A C 1
ATOM 731 O O . ASP A 1 93 ? -2.429 -14.213 -2.875 1.00 94.94 93 ASP A O 1
ATOM 735 N N . PRO A 1 94 ? -3.472 -12.217 -2.765 1.00 93.75 94 PRO A N 1
ATOM 736 C CA . PRO A 1 94 ? -4.522 -12.683 -1.862 1.00 93.75 94 PRO A CA 1
ATOM 737 C C . PRO A 1 94 ? -5.461 -13.704 -2.521 1.00 93.75 94 PRO A C 1
ATOM 739 O O . PRO A 1 94 ? -6.182 -14.413 -1.819 1.00 93.75 94 PRO A O 1
ATOM 742 N N . ASP A 1 95 ? -5.453 -13.798 -3.854 1.00 91.56 95 ASP A N 1
ATOM 743 C CA . ASP A 1 95 ? -6.239 -14.768 -4.613 1.00 91.56 95 ASP A CA 1
ATOM 744 C C . ASP A 1 95 ? -5.506 -16.085 -4.849 1.00 91.56 95 ASP A C 1
ATOM 746 O O . ASP A 1 95 ? -6.103 -17.031 -5.375 1.00 91.56 95 ASP A O 1
ATOM 750 N N . ASN A 1 96 ? -4.227 -16.170 -4.481 1.00 88.75 96 ASN A N 1
ATOM 751 C CA . ASN A 1 96 ? -3.439 -17.358 -4.735 1.00 88.75 96 ASN A CA 1
ATOM 752 C C . ASN A 1 96 ? -3.960 -18.558 -3.932 1.00 88.75 96 ASN A C 1
ATOM 754 O O . ASN A 1 96 ? -4.121 -18.513 -2.713 1.00 88.75 96 ASN A O 1
ATOM 758 N N . ARG A 1 97 ? -4.213 -19.658 -4.646 1.00 76.31 97 ARG A N 1
ATOM 759 C CA . ARG A 1 97 ? -4.685 -20.935 -4.085 1.00 76.31 97 ARG A CA 1
ATOM 760 C C . ARG A 1 97 ? -3.698 -22.081 -4.302 1.00 76.31 97 ARG A C 1
ATOM 762 O O . ARG A 1 97 ? -4.020 -23.213 -3.954 1.00 76.31 97 ARG A O 1
ATOM 769 N N . GLY A 1 98 ? -2.556 -21.802 -4.931 1.00 69.56 98 GLY A N 1
ATOM 770 C CA . GLY A 1 98 ? -1.509 -22.784 -5.188 1.00 69.56 98 GLY A CA 1
ATOM 771 C C . GLY A 1 98 ? -0.618 -23.034 -3.971 1.00 69.56 98 GLY A C 1
ATOM 772 O O . GLY A 1 98 ? -0.699 -22.338 -2.962 1.00 69.56 98 GLY A O 1
ATOM 773 N N . GLU A 1 99 ? 0.261 -24.030 -4.091 1.00 62.19 99 GLU A N 1
ATOM 774 C CA . GLU A 1 99 ? 1.235 -24.387 -3.047 1.00 62.19 99 GLU A CA 1
ATOM 775 C C . GLU A 1 99 ? 2.404 -23.392 -2.945 1.00 62.19 99 GLU A C 1
ATOM 777 O O . GLU A 1 99 ? 3.021 -23.270 -1.888 1.00 62.19 99 GLU A O 1
ATOM 782 N N . SER A 1 100 ? 2.706 -22.648 -4.016 1.00 70.62 100 SER A N 1
ATOM 783 C CA . SER A 1 100 ? 3.736 -21.607 -4.019 1.00 70.62 100 SER A CA 1
ATOM 784 C C . SER A 1 100 ? 3.114 -20.228 -3.826 1.00 70.62 100 SER A C 1
ATOM 786 O O . SER A 1 100 ? 2.215 -19.836 -4.564 1.00 70.62 100 SER A O 1
ATOM 788 N N . THR A 1 101 ? 3.593 -19.461 -2.844 1.00 68.75 101 THR A N 1
ATOM 789 C CA . THR A 1 101 ? 3.169 -18.071 -2.637 1.00 68.75 101 THR A CA 1
ATOM 790 C C . THR A 1 101 ? 3.722 -17.170 -3.739 1.00 68.75 101 THR A C 1
ATOM 792 O O . THR A 1 101 ? 4.907 -16.838 -3.763 1.00 68.75 101 THR A O 1
ATOM 795 N N . THR A 1 102 ? 2.858 -16.762 -4.668 1.00 87.56 102 THR A N 1
ATOM 796 C CA . THR A 1 102 ? 3.165 -15.696 -5.628 1.00 87.56 102 THR A CA 1
ATOM 797 C C . THR A 1 102 ? 3.003 -14.345 -4.939 1.00 87.56 102 THR A C 1
ATOM 799 O O . THR A 1 102 ? 1.996 -14.110 -4.272 1.00 87.56 102 THR A O 1
ATOM 802 N N . HIS A 1 103 ? 3.984 -13.461 -5.089 1.00 92.25 103 HIS A N 1
ATOM 803 C CA . HIS A 1 103 ? 3.889 -12.077 -4.636 1.00 92.25 103 HIS A CA 1
ATOM 804 C C . HIS A 1 103 ? 3.790 -11.142 -5.838 1.00 92.25 103 HIS A C 1
ATOM 806 O O . HIS A 1 103 ? 4.301 -11.439 -6.915 1.00 92.25 103 HIS A O 1
ATOM 812 N N . LEU A 1 104 ? 3.100 -10.030 -5.633 1.00 95.19 104 LEU A N 1
ATOM 813 C CA . LEU A 1 104 ? 2.848 -8.977 -6.600 1.00 95.19 104 LEU A CA 1
ATOM 814 C C . LEU A 1 104 ? 3.651 -7.744 -6.195 1.00 95.19 104 LEU A C 1
ATOM 816 O O . LEU A 1 104 ? 3.820 -7.468 -5.005 1.00 95.19 104 LEU A O 1
ATOM 820 N N . ILE A 1 105 ? 4.159 -7.024 -7.188 1.00 96.25 105 ILE A N 1
ATOM 821 C CA . ILE A 1 105 ? 5.092 -5.913 -7.040 1.00 96.25 105 ILE A CA 1
ATOM 822 C C . ILE A 1 105 ? 4.554 -4.704 -7.805 1.00 96.25 105 ILE A C 1
ATOM 824 O O . ILE A 1 105 ? 4.092 -4.813 -8.939 1.00 96.25 105 ILE A O 1
ATOM 828 N N . VAL A 1 106 ? 4.646 -3.535 -7.176 1.00 97.12 106 VAL A N 1
ATOM 829 C CA . VAL A 1 106 ? 4.390 -2.223 -7.776 1.00 97.12 106 VAL A CA 1
ATOM 830 C C . VAL A 1 106 ? 5.591 -1.322 -7.506 1.00 97.12 106 VAL A C 1
ATOM 832 O O . VAL A 1 106 ? 6.108 -1.283 -6.387 1.00 97.12 106 VAL A O 1
ATOM 835 N N . ARG A 1 107 ? 6.041 -0.598 -8.530 1.00 95.75 107 ARG A N 1
ATOM 836 C CA . ARG A 1 107 ? 7.186 0.317 -8.509 1.00 95.75 107 ARG A CA 1
ATOM 837 C C . ARG A 1 107 ? 6.828 1.613 -9.232 1.00 95.75 107 ARG A C 1
ATOM 839 O O . ARG A 1 107 ? 6.169 1.546 -10.264 1.00 95.75 107 ARG A O 1
ATOM 846 N N . GLY A 1 108 ? 7.274 2.761 -8.726 1.00 94.69 108 GLY A N 1
ATOM 847 C CA . GLY A 1 108 ? 7.137 4.060 -9.407 1.00 94.69 108 GLY A CA 1
ATOM 848 C C . GLY A 1 108 ? 7.557 5.235 -8.534 1.00 94.69 108 GLY A C 1
ATOM 849 O O . GLY A 1 108 ? 8.242 5.047 -7.524 1.00 94.69 108 GLY A O 1
ATOM 850 N N . CYS A 1 109 ? 7.130 6.441 -8.899 1.00 93.25 109 CYS A N 1
ATOM 851 C CA . CYS A 1 109 ? 7.197 7.602 -8.010 1.00 93.25 109 CYS A CA 1
ATOM 852 C C . CYS A 1 109 ? 6.163 7.487 -6.878 1.00 93.25 109 CYS A C 1
ATOM 854 O O . CYS A 1 109 ? 4.987 7.225 -7.132 1.00 93.25 109 CYS A O 1
ATOM 856 N N . HIS A 1 110 ? 6.562 7.714 -5.624 1.00 92.75 110 HIS A N 1
ATOM 857 C CA . HIS A 1 110 ? 5.651 7.618 -4.471 1.00 92.75 110 HIS A CA 1
ATOM 858 C C . HIS A 1 110 ? 4.463 8.587 -4.552 1.00 92.75 110 HIS A C 1
ATOM 860 O O . HIS A 1 110 ? 3.325 8.191 -4.301 1.00 92.75 110 HIS A O 1
ATOM 866 N N . ASP A 1 111 ? 4.709 9.825 -4.972 1.00 88.88 111 ASP A N 1
ATOM 867 C CA . ASP A 1 111 ? 3.701 10.876 -5.095 1.00 88.88 111 ASP A CA 1
ATOM 868 C C . ASP A 1 111 ? 2.651 10.558 -6.165 1.00 88.88 111 ASP A C 1
ATOM 870 O O . ASP A 1 111 ? 1.461 10.777 -5.945 1.00 88.88 111 ASP A O 1
ATOM 874 N N . THR A 1 112 ? 3.060 9.953 -7.281 1.00 90.50 112 THR A N 1
ATOM 875 C CA . THR A 1 112 ? 2.131 9.464 -8.312 1.00 90.50 112 THR A CA 1
ATOM 876 C C . THR A 1 112 ? 1.362 8.226 -7.844 1.00 90.50 112 THR A C 1
ATOM 878 O O . THR A 1 112 ? 0.162 8.107 -8.090 1.00 90.50 112 THR A O 1
ATOM 881 N N . MET A 1 113 ? 2.036 7.315 -7.135 1.00 92.19 113 MET A N 1
ATOM 882 C CA . MET A 1 113 ? 1.454 6.050 -6.680 1.00 92.19 113 MET A CA 1
ATOM 883 C C . MET A 1 113 ? 0.434 6.213 -5.565 1.00 92.19 113 MET A C 1
ATOM 885 O O . MET A 1 113 ? -0.500 5.426 -5.488 1.00 92.19 113 MET A O 1
ATOM 889 N N . VAL A 1 114 ? 0.613 7.189 -4.679 1.00 89.25 114 VAL A N 1
ATOM 890 C CA . VAL A 1 114 ? -0.195 7.293 -3.456 1.00 89.25 114 VAL A CA 1
ATOM 891 C C . VAL A 1 114 ? -0.944 8.626 -3.362 1.00 89.25 114 VAL A C 1
ATOM 893 O O . VAL A 1 114 ? -1.880 8.752 -2.575 1.00 89.25 114 VAL A O 1
ATOM 896 N N . GLY A 1 115 ? -0.586 9.617 -4.184 1.00 83.00 115 GLY A N 1
ATOM 897 C CA . GLY A 1 115 ? -1.232 10.934 -4.209 1.00 83.00 115 GLY A CA 1
ATOM 898 C C . GLY A 1 115 ? -0.819 11.859 -3.060 1.00 83.00 115 GLY A C 1
ATOM 899 O O . GLY A 1 115 ? -1.421 12.915 -2.880 1.00 83.00 115 GLY A O 1
ATOM 900 N N . VAL A 1 116 ? 0.191 11.474 -2.276 1.00 82.81 116 VAL A N 1
ATOM 901 C CA . VAL A 1 116 ? 0.785 12.269 -1.190 1.00 82.81 116 VAL A CA 1
ATOM 902 C C . VAL A 1 116 ? 2.305 12.145 -1.240 1.00 82.81 116 VAL A C 1
ATOM 904 O O . VAL A 1 116 ? 2.824 11.133 -1.699 1.00 82.81 116 VAL A O 1
ATOM 907 N N . ILE A 1 117 ? 3.025 13.157 -0.756 1.00 80.38 117 ILE A N 1
ATOM 908 C CA . ILE A 1 117 ? 4.494 13.151 -0.737 1.00 80.38 117 ILE A CA 1
ATOM 909 C C . ILE A 1 117 ? 4.973 12.651 0.624 1.00 80.38 117 ILE A C 1
ATOM 911 O O . ILE A 1 117 ? 4.770 13.324 1.632 1.00 80.38 117 ILE A O 1
ATOM 915 N N . SER A 1 118 ? 5.630 11.490 0.660 1.00 79.44 118 SER A N 1
ATOM 916 C CA . SER A 1 118 ? 6.204 10.958 1.900 1.00 79.44 118 SER A CA 1
ATOM 917 C C . SER A 1 118 ? 7.282 11.872 2.495 1.00 79.44 118 SER A C 1
ATOM 919 O O . SER A 1 118 ? 8.156 12.375 1.787 1.00 79.44 118 SER A O 1
ATOM 921 N N . ASP A 1 119 ? 7.285 11.985 3.825 1.00 78.44 119 ASP A N 1
ATOM 922 C CA . ASP A 1 119 ? 8.328 12.652 4.611 1.00 78.44 119 ASP A CA 1
ATOM 923 C C . ASP A 1 119 ? 9.392 11.677 5.155 1.00 78.44 119 ASP A C 1
ATOM 925 O O . ASP A 1 119 ? 10.300 12.070 5.891 1.00 78.44 119 ASP A O 1
ATOM 929 N N . ARG A 1 120 ? 9.317 10.380 4.823 1.00 80.19 120 ARG A N 1
ATOM 930 C CA . ARG A 1 120 ? 10.174 9.355 5.444 1.00 80.19 120 ARG A CA 1
ATOM 931 C C . ARG A 1 120 ? 11.647 9.524 5.141 1.00 80.19 120 ARG A C 1
ATOM 933 O O . ARG A 1 120 ? 12.470 9.162 5.976 1.00 80.19 120 ARG A O 1
ATOM 940 N N . LEU A 1 121 ? 11.978 10.070 3.971 1.00 76.25 121 LEU A N 1
ATOM 941 C CA . LEU A 1 121 ? 13.371 10.305 3.602 1.00 76.25 121 LEU A CA 1
ATOM 942 C C . LEU A 1 121 ? 13.980 11.545 4.269 1.00 76.25 121 LEU A C 1
ATOM 944 O O . LEU A 1 121 ? 15.201 11.670 4.296 1.00 76.25 121 LEU A O 1
ATOM 948 N N . THR A 1 122 ? 13.160 12.441 4.820 1.00 72.25 122 THR A N 1
ATOM 949 C CA . THR A 1 122 ? 13.606 13.694 5.451 1.00 72.25 122 THR A CA 1
ATOM 950 C C . THR A 1 122 ? 13.444 13.690 6.973 1.00 72.25 122 THR A C 1
ATOM 952 O O . THR A 1 122 ? 14.178 14.390 7.663 1.00 72.25 122 THR A O 1
ATOM 955 N N . SER A 1 123 ? 12.557 12.857 7.524 1.00 61.56 123 SER A N 1
ATOM 956 C CA . SER A 1 123 ? 12.220 12.790 8.959 1.00 61.56 123 SER A CA 1
ATOM 957 C C . SER A 1 123 ? 13.190 11.972 9.834 1.00 61.56 123 SER A C 1
ATOM 959 O O . SER A 1 123 ? 12.867 11.628 10.969 1.00 61.56 123 SER A O 1
ATOM 961 N N . GLY A 1 124 ? 14.395 11.651 9.345 1.00 55.22 124 GLY A N 1
ATOM 962 C CA . GLY A 1 124 ? 15.439 10.974 10.135 1.00 55.22 124 GLY A CA 1
ATOM 963 C C . GLY A 1 124 ? 15.219 9.472 10.377 1.00 55.22 124 GLY A C 1
ATOM 964 O O . GLY A 1 124 ? 15.990 8.853 11.104 1.00 55.22 124 GLY A O 1
ATOM 965 N N . GLY A 1 125 ? 14.203 8.868 9.750 1.00 58.06 125 GLY A N 1
ATOM 966 C CA . GLY A 1 125 ? 13.882 7.438 9.853 1.00 58.06 125 GLY A CA 1
ATOM 967 C C . GLY A 1 125 ? 14.593 6.529 8.843 1.00 58.06 125 GLY A C 1
ATOM 968 O O . GLY A 1 125 ? 14.281 5.342 8.776 1.00 58.06 125 GLY A O 1
ATOM 969 N N . THR A 1 126 ? 15.512 7.059 8.031 1.00 66.81 126 THR A N 1
ATOM 970 C CA . THR A 1 126 ? 16.187 6.283 6.982 1.00 66.81 126 THR A CA 1
ATOM 971 C C . THR A 1 126 ? 17.496 5.674 7.447 1.00 66.81 126 THR A C 1
ATOM 973 O O . THR A 1 126 ? 18.342 6.372 8.006 1.00 66.81 126 THR A O 1
ATOM 976 N N . GLN A 1 127 ? 17.737 4.424 7.067 1.00 64.31 127 GLN A N 1
ATOM 977 C CA . GLN A 1 127 ? 19.078 3.847 7.070 1.00 64.31 127 GLN A CA 1
ATOM 978 C C . GLN A 1 127 ? 19.619 3.908 5.641 1.00 64.31 127 GLN A C 1
ATOM 980 O O . GLN A 1 127 ? 19.016 3.362 4.725 1.00 64.31 127 GLN A O 1
ATOM 985 N N . ASN A 1 128 ? 20.737 4.607 5.424 1.00 68.06 128 ASN A N 1
ATOM 9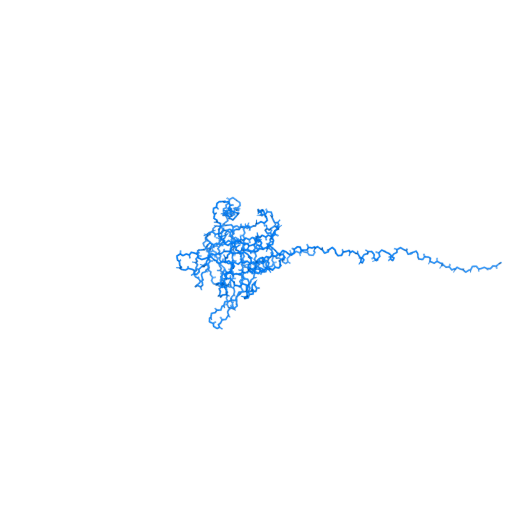86 C CA . ASN A 1 128 ? 21.382 4.731 4.107 1.00 68.06 128 ASN A CA 1
ATOM 987 C C . ASN A 1 128 ? 20.486 5.283 2.977 1.00 68.06 128 ASN A C 1
ATOM 989 O O . ASN A 1 128 ? 20.694 4.944 1.816 1.00 68.06 128 ASN A O 1
ATOM 993 N N . GLY A 1 129 ? 19.509 6.144 3.289 1.00 78.06 129 GLY A N 1
ATOM 994 C CA . GLY A 1 129 ? 18.600 6.680 2.267 1.00 78.06 129 GLY A CA 1
ATOM 995 C C . GLY A 1 129 ? 17.457 5.753 1.865 1.00 78.06 129 GLY A C 1
ATOM 996 O O . GLY A 1 129 ? 16.781 6.021 0.872 1.00 78.06 129 GLY A O 1
ATOM 997 N N . LEU A 1 130 ? 17.266 4.681 2.633 1.00 85.31 130 LEU A N 1
ATOM 998 C CA . LEU A 1 130 ? 16.205 3.701 2.497 1.00 85.31 130 LEU A CA 1
ATOM 999 C C . LEU A 1 130 ? 15.274 3.796 3.707 1.00 85.31 130 LEU A C 1
ATOM 1001 O O . LEU A 1 130 ? 15.728 3.864 4.853 1.00 85.31 130 LEU A O 1
ATOM 1005 N N . PHE A 1 131 ? 13.977 3.750 3.455 1.00 88.31 131 PHE A N 1
ATOM 1006 C CA . PHE A 1 131 ? 12.953 3.490 4.455 1.00 88.31 131 PHE A CA 1
ATOM 1007 C C . PHE A 1 131 ? 12.237 2.201 4.076 1.00 88.31 131 PHE A C 1
ATOM 1009 O O . PHE A 1 131 ? 11.893 2.030 2.910 1.00 88.31 131 PHE A O 1
ATOM 1016 N N . CYS A 1 132 ? 11.985 1.314 5.036 1.00 90.00 132 CYS A N 1
ATOM 1017 C CA . CYS A 1 132 ? 11.259 0.083 4.765 1.00 90.00 132 CYS A CA 1
ATOM 1018 C C . CYS A 1 132 ? 10.382 -0.347 5.937 1.00 90.00 132 CYS A C 1
ATOM 1020 O O . CYS A 1 132 ? 10.798 -0.291 7.096 1.00 90.00 132 CYS A O 1
ATOM 1022 N N . GLU A 1 133 ? 9.190 -0.839 5.616 1.00 91.88 133 GLU A N 1
ATOM 1023 C CA . GLU A 1 133 ? 8.286 -1.478 6.562 1.00 91.88 133 GLU A CA 1
ATOM 1024 C C . GLU A 1 133 ? 7.778 -2.799 6.009 1.00 91.88 133 GLU A C 1
ATOM 1026 O O . GLU A 1 133 ? 7.504 -2.930 4.816 1.00 91.88 133 GLU A O 1
ATOM 1031 N N . TYR A 1 134 ? 7.621 -3.770 6.899 1.00 93.00 134 TYR A N 1
ATOM 1032 C CA . TYR A 1 134 ? 7.191 -5.116 6.575 1.00 93.00 134 TYR A CA 1
ATOM 1033 C C . TYR A 1 134 ? 6.155 -5.610 7.585 1.00 93.00 134 TYR A C 1
ATOM 1035 O O . TYR A 1 134 ? 6.327 -5.511 8.800 1.00 93.00 134 TYR A O 1
ATOM 1043 N N . ASP A 1 135 ? 5.082 -6.192 7.068 1.00 92.62 135 ASP A N 1
ATOM 1044 C CA . ASP A 1 135 ? 4.028 -6.829 7.835 1.00 92.62 135 ASP A CA 1
ATOM 1045 C C . ASP A 1 135 ? 3.856 -8.270 7.351 1.00 92.62 135 ASP A C 1
ATOM 1047 O O . ASP A 1 135 ? 3.437 -8.512 6.221 1.00 92.62 135 ASP A O 1
ATOM 1051 N N . SER A 1 136 ? 4.183 -9.244 8.202 1.00 91.75 136 SER A N 1
ATOM 1052 C CA . SER A 1 136 ? 4.066 -10.665 7.864 1.00 91.75 136 SER A CA 1
ATOM 1053 C C . SER A 1 136 ? 2.639 -11.206 7.967 1.00 91.75 136 SER A C 1
ATOM 1055 O O . SER A 1 136 ? 2.401 -12.353 7.595 1.00 91.75 136 SER A O 1
ATOM 1057 N N . SER A 1 137 ? 1.705 -10.425 8.514 1.00 92.19 137 SER A N 1
ATOM 1058 C CA . SER A 1 137 ? 0.328 -10.847 8.769 1.00 92.19 137 SER A CA 1
ATOM 1059 C C . SER A 1 137 ? -0.684 -9.749 8.438 1.00 92.19 137 SER A C 1
ATOM 1061 O O . SER A 1 137 ? -1.610 -9.477 9.206 1.00 92.19 137 SER A O 1
ATOM 1063 N N . TYR A 1 138 ? -0.490 -9.068 7.312 1.00 92.00 138 TYR A N 1
ATOM 1064 C CA . TYR A 1 138 ? -1.377 -8.007 6.853 1.00 92.00 138 TYR A CA 1
ATOM 1065 C C . TYR A 1 138 ? -2.744 -8.579 6.448 1.00 92.00 138 TYR A C 1
ATOM 1067 O O . TYR A 1 138 ? -2.817 -9.529 5.671 1.00 92.00 138 TYR A O 1
ATOM 1075 N N . SER A 1 139 ? -3.826 -8.009 6.979 1.00 90.69 139 SER A N 1
ATOM 1076 C CA . SER A 1 139 ? -5.197 -8.463 6.720 1.00 90.69 139 SER A CA 1
ATOM 1077 C C . SER A 1 139 ? -5.798 -7.690 5.549 1.00 90.69 139 SER A C 1
ATOM 1079 O O . SER A 1 139 ? -5.946 -6.468 5.622 1.00 90.69 139 SER A O 1
ATOM 1081 N N . ARG A 1 140 ? -6.164 -8.386 4.467 1.00 90.56 140 ARG A N 1
ATOM 1082 C CA . ARG A 1 140 ? -6.768 -7.767 3.275 1.00 90.56 140 ARG A CA 1
ATOM 1083 C C . ARG A 1 140 ? -7.829 -8.660 2.624 1.00 90.56 140 ARG A C 1
ATOM 1085 O O . ARG A 1 140 ? -7.780 -9.875 2.809 1.00 90.56 140 ARG A O 1
ATOM 1092 N N . PRO A 1 141 ? -8.795 -8.093 1.882 1.00 88.75 141 PRO A N 1
ATOM 1093 C CA . PRO A 1 141 ? -9.745 -8.894 1.121 1.00 88.75 141 PRO A CA 1
ATOM 1094 C C . PRO A 1 141 ? -9.085 -9.535 -0.111 1.00 88.75 141 PRO A C 1
ATOM 1096 O O . PRO A 1 141 ? -8.263 -8.908 -0.779 1.00 88.75 141 PRO A O 1
ATOM 1099 N N . ASP A 1 142 ? -9.481 -10.768 -0.422 1.00 89.94 142 ASP A N 1
ATOM 1100 C CA . ASP A 1 142 ? -9.296 -11.384 -1.740 1.00 89.94 142 ASP A CA 1
ATOM 1101 C C . ASP A 1 142 ? -10.337 -10.848 -2.750 1.00 89.94 142 ASP A C 1
ATOM 1103 O O . ASP A 1 142 ? -11.231 -10.072 -2.396 1.00 89.94 142 ASP A O 1
ATOM 1107 N N . SER A 1 143 ? -10.267 -11.272 -4.014 1.00 84.88 143 SER A N 1
ATOM 1108 C CA . SER A 1 143 ? -11.218 -10.885 -5.076 1.00 84.88 143 SER A CA 1
ATOM 1109 C C . SER A 1 143 ? -12.679 -11.252 -4.787 1.00 84.88 143 SER A C 1
ATOM 1111 O O . SER A 1 143 ? -13.587 -10.694 -5.400 1.00 84.88 143 SER A O 1
ATOM 1113 N N . ARG A 1 144 ? -12.937 -12.167 -3.844 1.00 85.69 144 ARG A N 1
ATOM 1114 C CA . ARG A 1 144 ? -14.286 -12.560 -3.398 1.00 85.69 144 ARG A CA 1
ATOM 1115 C C . ARG A 1 144 ? -14.747 -11.754 -2.184 1.00 85.69 144 ARG A C 1
ATOM 1117 O O . ARG A 1 144 ? -15.834 -11.996 -1.663 1.00 85.69 144 ARG A O 1
ATOM 1124 N N . GLY A 1 145 ? -13.915 -10.841 -1.690 1.00 83.06 145 GLY A N 1
ATOM 1125 C CA . GLY A 1 145 ? -14.164 -10.074 -0.481 1.00 83.06 145 GLY A CA 1
ATOM 1126 C C . GLY A 1 145 ? -13.924 -10.854 0.812 1.00 83.06 145 GLY A C 1
ATOM 1127 O O . GLY A 1 145 ? -14.281 -10.344 1.876 1.00 83.06 145 GLY A O 1
ATOM 1128 N N . LYS A 1 146 ? -13.328 -12.054 0.768 1.00 89.12 146 LYS A N 1
ATOM 1129 C CA . LYS A 1 146 ? -12.945 -12.803 1.970 1.00 89.12 146 LYS A CA 1
ATOM 1130 C C . LYS A 1 146 ? -11.643 -12.233 2.523 1.00 89.12 146 LYS A C 1
ATOM 1132 O O . LYS A 1 146 ? -10.672 -12.087 1.793 1.00 89.12 146 LYS A O 1
ATOM 1137 N N . MET A 1 147 ? -11.606 -11.963 3.826 1.00 88.31 147 MET A N 1
ATOM 1138 C CA . MET A 1 147 ? -10.374 -11.537 4.487 1.00 88.31 147 MET A CA 1
ATOM 1139 C C . MET A 1 147 ? -9.364 -12.685 4.537 1.00 88.31 147 MET A C 1
ATOM 1141 O O . MET A 1 147 ? -9.686 -13.789 4.988 1.00 88.31 147 MET A O 1
ATOM 1145 N N . VAL A 1 148 ? -8.150 -12.406 4.080 1.00 91.81 148 VAL A N 1
ATOM 1146 C CA . VAL A 1 148 ? -7.002 -13.310 4.103 1.00 91.81 148 VAL A CA 1
ATOM 1147 C C . VAL A 1 148 ? -5.788 -12.592 4.683 1.00 91.81 148 VAL A C 1
ATO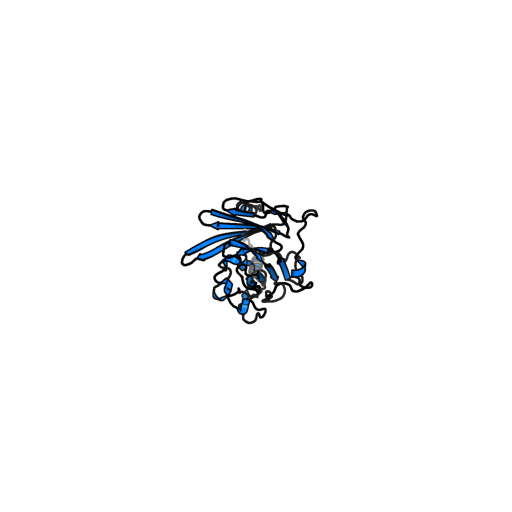M 1149 O O . VAL A 1 148 ? -5.706 -11.362 4.690 1.00 91.81 148 VAL A O 1
ATOM 1152 N N . THR A 1 149 ? -4.847 -13.384 5.184 1.00 92.00 149 THR A N 1
ATOM 1153 C CA . THR A 1 149 ? -3.586 -12.895 5.733 1.00 92.00 149 THR A CA 1
ATOM 1154 C C . THR A 1 149 ? -2.505 -12.995 4.667 1.00 92.00 149 THR A C 1
ATOM 1156 O O . THR A 1 149 ? -2.245 -14.084 4.161 1.00 92.00 149 THR A O 1
ATOM 1159 N N . THR A 1 150 ? -1.859 -11.877 4.353 1.00 93.06 150 THR A N 1
ATOM 1160 C CA . THR A 1 150 ? -0.773 -11.784 3.370 1.00 93.06 150 THR A CA 1
ATOM 1161 C C . THR A 1 150 ? 0.464 -11.163 4.000 1.00 93.06 150 THR A C 1
ATOM 1163 O O . THR A 1 150 ? 0.358 -10.344 4.915 1.00 93.06 150 THR A O 1
ATOM 1166 N N . ARG A 1 151 ? 1.649 -11.471 3.473 1.00 93.88 151 ARG A N 1
ATOM 1167 C CA . ARG A 1 151 ? 2.819 -10.628 3.721 1.00 93.88 151 ARG A CA 1
ATOM 1168 C C . ARG A 1 151 ? 2.728 -9.371 2.867 1.00 93.88 151 ARG A C 1
ATOM 1170 O O . ARG A 1 151 ? 2.291 -9.437 1.720 1.00 93.88 151 ARG A O 1
ATOM 1177 N N . THR A 1 152 ? 3.169 -8.249 3.420 1.00 94.88 152 THR A N 1
ATOM 1178 C CA . THR A 1 152 ? 3.165 -6.941 2.765 1.00 94.88 152 THR A CA 1
ATOM 1179 C C . THR A 1 152 ? 4.433 -6.179 3.129 1.00 94.88 152 THR A C 1
ATOM 1181 O O . THR A 1 152 ? 4.864 -6.207 4.278 1.00 94.88 152 THR A O 1
ATOM 1184 N N . LEU A 1 153 ? 5.027 -5.479 2.170 1.00 95.00 153 LEU A N 1
ATOM 1185 C CA . LEU A 1 153 ? 6.214 -4.654 2.344 1.00 95.00 153 LEU A CA 1
ATOM 1186 C C . LEU A 1 153 ? 6.058 -3.353 1.566 1.00 95.00 153 LEU A C 1
ATOM 1188 O O . LEU A 1 153 ? 5.608 -3.370 0.420 1.00 95.00 153 LEU A O 1
ATOM 1192 N N . VAL A 1 154 ? 6.476 -2.244 2.170 1.00 94.56 154 VAL A N 1
ATOM 1193 C CA . VAL A 1 154 ? 6.673 -0.975 1.468 1.00 94.56 154 VAL A CA 1
ATOM 1194 C C . VAL A 1 154 ? 8.099 -0.491 1.678 1.00 94.56 154 VAL A C 1
ATOM 1196 O O . VAL A 1 154 ? 8.640 -0.585 2.778 1.00 94.56 154 VAL A O 1
ATOM 1199 N N . GLU A 1 155 ? 8.704 0.026 0.620 1.00 93.00 155 GLU A N 1
ATOM 1200 C CA . GLU A 1 155 ? 10.043 0.597 0.645 1.00 93.00 155 GLU A CA 1
ATOM 1201 C C . GLU A 1 155 ? 10.062 1.930 -0.104 1.00 93.00 155 GLU A C 1
ATOM 1203 O O . GLU A 1 155 ? 9.497 2.051 -1.194 1.00 93.00 155 GLU A O 1
ATOM 1208 N N . TYR A 1 156 ? 10.739 2.917 0.482 1.00 91.19 156 TYR A N 1
ATOM 1209 C CA . TYR A 1 156 ? 11.029 4.201 -0.144 1.00 91.19 156 TYR A CA 1
ATOM 1210 C C . TYR A 1 156 ? 12.537 4.402 -0.237 1.00 91.19 156 TYR A C 1
ATOM 1212 O O . TYR A 1 156 ? 13.269 4.137 0.720 1.00 91.19 156 TYR A O 1
ATOM 1220 N N . CYS A 1 157 ? 13.007 4.922 -1.363 1.00 89.62 157 CYS A N 1
ATOM 1221 C CA . CYS A 1 157 ? 14.413 5.254 -1.568 1.00 89.62 157 CYS A CA 1
ATOM 1222 C C . CYS A 1 157 ? 14.549 6.495 -2.455 1.00 89.62 157 CYS A C 1
ATOM 1224 O O . CYS A 1 157 ? 13.592 6.898 -3.113 1.00 89.62 157 CYS A O 1
ATOM 1226 N N . GLY A 1 158 ? 15.718 7.138 -2.476 1.00 82.62 158 GLY A N 1
ATOM 1227 C CA . GLY A 1 158 ? 15.927 8.253 -3.412 1.00 82.62 158 GLY A CA 1
ATOM 1228 C C . GLY A 1 158 ? 16.981 9.286 -3.042 1.00 82.62 158 GLY A C 1
ATOM 1229 O O . GLY A 1 158 ? 17.030 10.328 -3.686 1.00 82.62 158 GLY A O 1
ATOM 1230 N N . THR A 1 159 ? 17.811 9.057 -2.022 1.00 68.44 159 THR A N 1
ATOM 1231 C CA . THR A 1 159 ? 18.852 10.035 -1.655 1.00 68.44 159 THR A CA 1
ATOM 1232 C C . THR A 1 159 ? 20.189 9.823 -2.370 1.00 68.44 159 THR A C 1
ATOM 1234 O O . THR A 1 159 ? 21.098 10.621 -2.147 1.00 68.44 159 THR A O 1
ATOM 1237 N N . ARG A 1 160 ? 20.355 8.759 -3.178 1.00 65.25 160 ARG A N 1
ATOM 1238 C CA . ARG A 1 160 ? 21.668 8.393 -3.753 1.00 65.25 160 ARG A CA 1
ATOM 1239 C C . ARG A 1 160 ? 21.662 7.845 -5.185 1.00 65.25 160 ARG A C 1
ATOM 1241 O O . ARG A 1 160 ? 22.567 8.209 -5.923 1.00 65.25 160 ARG A O 1
ATOM 1248 N N . ASP A 1 161 ? 20.672 7.040 -5.586 1.00 76.00 161 ASP A N 1
ATOM 1249 C CA . ASP A 1 161 ? 20.737 6.278 -6.847 1.00 76.00 161 ASP A CA 1
ATOM 1250 C C . ASP A 1 161 ? 19.443 6.331 -7.672 1.00 76.00 161 ASP A C 1
ATOM 1252 O O . ASP A 1 161 ? 18.343 6.158 -7.136 1.00 76.00 161 ASP A O 1
ATOM 1256 N N . ASP A 1 162 ? 19.591 6.451 -8.994 1.00 86.12 162 ASP A N 1
ATOM 1257 C CA . ASP A 1 162 ? 18.501 6.237 -9.946 1.00 86.12 162 ASP A CA 1
ATOM 1258 C C . ASP A 1 162 ? 18.041 4.773 -9.954 1.00 86.12 162 ASP A C 1
ATOM 1260 O O . ASP A 1 162 ? 18.825 3.815 -9.943 1.00 86.12 162 ASP A O 1
ATOM 1264 N N . GLY A 1 163 ? 16.725 4.599 -10.017 1.00 88.56 163 GLY A N 1
ATOM 1265 C CA . GLY A 1 163 ? 16.053 3.313 -10.060 1.00 88.56 163 GLY A CA 1
ATOM 1266 C C . GLY A 1 163 ? 16.315 2.483 -8.813 1.00 88.56 163 GLY A C 1
ATOM 1267 O O . GLY A 1 163 ? 16.401 1.267 -8.928 1.00 88.56 163 GLY A O 1
ATOM 1268 N N . CYS A 1 164 ? 16.499 3.107 -7.645 1.00 89.75 164 CYS A N 1
ATOM 1269 C CA . CYS A 1 164 ? 16.836 2.426 -6.392 1.00 89.75 164 CYS A CA 1
ATOM 1270 C C . CYS A 1 164 ? 15.760 1.430 -5.910 1.00 89.75 164 CYS A C 1
ATOM 1272 O O . CYS A 1 164 ? 16.069 0.523 -5.141 1.00 89.75 164 CYS A O 1
ATOM 1274 N N . ASN A 1 165 ? 14.520 1.544 -6.395 1.00 92.69 165 ASN A N 1
ATOM 1275 C CA . ASN A 1 165 ? 13.369 0.709 -6.043 1.00 92.69 165 ASN A CA 1
ATOM 1276 C C . ASN A 1 165 ? 13.401 -0.674 -6.728 1.00 92.69 165 ASN A C 1
ATOM 1278 O O . ASN A 1 165 ? 12.473 -1.068 -7.432 1.00 92.69 165 ASN A O 1
ATOM 1282 N N . LYS A 1 166 ? 14.506 -1.412 -6.554 1.00 91.19 166 LYS A N 1
ATOM 1283 C CA . LYS A 1 166 ? 14.788 -2.695 -7.235 1.00 91.19 166 LYS A CA 1
ATOM 1284 C C . LYS A 1 166 ? 14.349 -3.926 -6.450 1.00 91.19 166 LYS A C 1
ATOM 1286 O O . LYS A 1 166 ? 14.511 -5.042 -6.944 1.00 91.19 166 LYS A O 1
ATOM 1291 N N . ARG A 1 167 ? 13.854 -3.761 -5.220 1.00 91.19 167 ARG A N 1
ATOM 1292 C CA . ARG A 1 167 ? 13.498 -4.897 -4.366 1.00 91.19 167 ARG A CA 1
ATOM 1293 C C . ARG A 1 167 ? 12.436 -5.757 -5.052 1.00 91.19 167 ARG A C 1
ATOM 1295 O O . ARG A 1 167 ? 11.438 -5.252 -5.566 1.00 91.19 167 ARG A O 1
ATOM 1302 N N . SER A 1 168 ? 12.664 -7.067 -5.057 1.00 90.88 168 SER A N 1
ATOM 1303 C CA . SER A 1 168 ? 11.755 -8.058 -5.645 1.00 90.88 168 SER A CA 1
ATOM 1304 C C . SER A 1 168 ? 11.416 -9.203 -4.695 1.00 90.88 168 SER A C 1
ATOM 1306 O O . SER A 1 168 ? 10.911 -10.225 -5.128 1.00 90.88 168 SER A O 1
ATOM 1308 N N . GLN A 1 169 ? 11.770 -9.097 -3.417 1.00 91.06 169 GLN A N 1
ATOM 1309 C CA . GLN A 1 169 ? 11.503 -10.148 -2.443 1.00 91.06 169 GLN A CA 1
ATOM 1310 C C . GLN A 1 169 ? 11.291 -9.568 -1.049 1.00 91.06 169 GLN A C 1
ATOM 1312 O O . GLN A 1 169 ? 11.806 -8.496 -0.708 1.00 91.06 169 GLN A O 1
ATOM 1317 N N . PHE A 1 170 ? 10.546 -10.314 -0.239 1.00 91.81 170 PHE A N 1
ATOM 1318 C CA . PHE A 1 170 ? 10.445 -10.070 1.194 1.00 91.81 170 PHE A CA 1
ATOM 1319 C C . PHE A 1 170 ? 11.803 -10.262 1.883 1.00 91.81 170 PHE A C 1
ATOM 1321 O O . PHE A 1 170 ? 12.657 -10.981 1.360 1.00 91.81 170 PHE A O 1
ATOM 1328 N N . PRO A 1 171 ? 12.016 -9.639 3.053 1.00 88.88 171 PRO A N 1
ATOM 1329 C CA . PRO A 1 171 ? 13.255 -9.783 3.803 1.00 88.88 171 PRO A CA 1
ATOM 1330 C C . PRO A 1 171 ? 13.577 -11.250 4.111 1.00 88.88 171 PRO A C 1
ATOM 1332 O O . PRO A 1 171 ? 12.756 -11.980 4.669 1.00 88.88 171 PRO A O 1
ATOM 1335 N N . THR A 1 172 ? 14.801 -11.667 3.786 1.00 78.88 172 THR A N 1
ATOM 1336 C CA . THR A 1 172 ? 15.339 -12.995 4.104 1.00 78.88 172 THR A CA 1
ATOM 1337 C C . THR A 1 172 ? 16.460 -12.851 5.134 1.00 78.88 172 THR A C 1
ATOM 1339 O O . THR A 1 172 ? 17.591 -12.517 4.789 1.00 78.88 172 THR A O 1
ATOM 1342 N N . GLY A 1 173 ? 16.154 -13.094 6.410 1.00 71.62 173 GLY A N 1
ATOM 1343 C CA . GLY A 1 173 ? 17.133 -13.051 7.504 1.00 71.62 173 GLY A CA 1
ATOM 1344 C C . GLY A 1 173 ? 17.131 -11.756 8.322 1.00 71.62 173 GLY A C 1
ATOM 1345 O O . GLY A 1 173 ? 16.346 -10.841 8.091 1.00 71.62 173 GLY A O 1
ATOM 1346 N N . THR A 1 174 ? 18.001 -11.692 9.329 1.00 68.69 174 THR A N 1
ATOM 1347 C CA . THR A 1 174 ? 17.993 -10.649 10.374 1.00 68.69 174 THR A CA 1
ATOM 1348 C C . THR A 1 174 ? 18.681 -9.342 9.982 1.00 68.69 174 THR A C 1
ATOM 1350 O O . THR A 1 174 ? 18.513 -8.349 10.678 1.00 68.69 174 THR A O 1
ATOM 1353 N N . ASN A 1 175 ? 19.443 -9.329 8.884 1.00 71.19 175 ASN A N 1
ATOM 1354 C CA . ASN A 1 175 ? 20.262 -8.179 8.476 1.00 71.19 175 ASN A CA 1
ATOM 1355 C C . ASN A 1 175 ? 19.588 -7.284 7.421 1.00 71.19 175 ASN A C 1
ATOM 1357 O O . ASN A 1 175 ? 20.204 -6.331 6.950 1.00 71.19 175 ASN A O 1
ATOM 1361 N N . ASP A 1 176 ? 18.352 -7.589 7.016 1.00 81.62 176 ASP A N 1
ATOM 1362 C CA . ASP A 1 176 ? 17.595 -6.726 6.107 1.00 81.62 176 ASP A CA 1
ATOM 1363 C C . ASP A 1 176 ? 17.049 -5.513 6.876 1.00 81.62 176 ASP A C 1
ATOM 1365 O O . ASP A 1 176 ? 16.515 -5.652 7.979 1.00 81.62 176 ASP A O 1
ATOM 1369 N N . VAL A 1 177 ? 17.135 -4.327 6.272 1.00 78.25 177 VAL A N 1
ATOM 1370 C CA . VAL A 1 177 ? 16.593 -3.074 6.826 1.00 78.25 177 VAL A CA 1
ATOM 1371 C C . VAL A 1 177 ? 15.098 -3.214 7.147 1.00 78.25 177 VAL A C 1
ATOM 1373 O O . VAL A 1 177 ? 14.610 -2.650 8.125 1.00 78.25 177 VAL A O 1
ATOM 1376 N N . CYS A 1 178 ? 14.373 -4.027 6.376 1.00 81.12 178 CYS A N 1
ATOM 1377 C CA . CYS A 1 178 ? 12.955 -4.299 6.588 1.00 81.12 178 CYS A CA 1
ATOM 1378 C C . CYS A 1 178 ? 12.684 -5.266 7.757 1.00 81.12 178 CYS A C 1
ATOM 1380 O O . CYS A 1 178 ? 11.594 -5.231 8.335 1.00 81.12 178 CYS A O 1
ATOM 1382 N N . SER A 1 179 ? 13.653 -6.111 8.139 1.00 71.19 179 SER A N 1
ATOM 1383 C CA . SER A 1 179 ? 13.500 -7.128 9.196 1.00 71.19 179 SER A CA 1
ATOM 1384 C C . SER A 1 179 ? 13.384 -6.533 10.599 1.00 71.19 179 SER A C 1
ATOM 1386 O O . SER A 1 179 ? 12.821 -7.168 11.487 1.00 71.19 179 SER A O 1
ATOM 1388 N N . GLY A 1 180 ? 13.868 -5.303 10.799 1.00 58.41 180 GLY A N 1
ATOM 1389 C CA . GLY A 1 180 ? 13.767 -4.570 12.065 1.00 58.41 180 GLY A CA 1
ATOM 1390 C C . GLY A 1 180 ? 12.461 -3.789 12.254 1.00 58.41 180 GLY A C 1
ATOM 1391 O O . GLY A 1 180 ? 12.266 -3.181 13.299 1.00 58.41 180 GLY A O 1
ATOM 1392 N N . SER A 1 181 ? 11.553 -3.771 11.272 1.00 56.19 181 SER A N 1
ATOM 1393 C CA . SER A 1 181 ? 10.344 -2.927 11.311 1.00 56.19 181 SER A CA 1
ATOM 1394 C C . SER A 1 181 ? 9.158 -3.524 12.091 1.00 56.19 181 SER A C 1
ATOM 1396 O O . SER A 1 181 ? 8.100 -2.902 12.164 1.00 56.19 181 SER A O 1
ATOM 1398 N N . GLN A 1 182 ? 9.324 -4.694 12.724 1.00 54.91 182 GLN A N 1
ATOM 1399 C CA . GLN A 1 182 ? 8.237 -5.429 13.395 1.00 54.91 182 GLN A CA 1
ATOM 1400 C C . GLN A 1 182 ? 7.832 -4.898 14.786 1.00 54.91 182 GLN A C 1
ATOM 1402 O O . GLN A 1 182 ? 7.028 -5.527 15.476 1.00 54.91 182 GLN A O 1
ATOM 1407 N N . TYR A 1 183 ? 8.365 -3.762 15.238 1.00 55.66 183 TYR A N 1
ATOM 1408 C CA . TYR A 1 183 ? 8.075 -3.263 16.582 1.00 55.66 183 TYR A CA 1
ATOM 1409 C C . TYR A 1 183 ? 6.714 -2.561 16.642 1.00 55.66 183 TYR A C 1
ATOM 1411 O O . TYR A 1 183 ? 6.488 -1.541 15.990 1.00 55.66 183 TYR A O 1
ATOM 1419 N N . ASN A 1 184 ? 5.819 -3.100 17.476 1.00 61.78 184 ASN A N 1
ATOM 1420 C CA . ASN A 1 184 ? 4.594 -2.427 17.901 1.00 61.78 184 ASN A CA 1
ATOM 1421 C C . ASN A 1 184 ? 4.946 -1.018 18.392 1.00 61.78 184 ASN A C 1
ATOM 1423 O O . ASN A 1 184 ? 5.736 -0.878 19.328 1.00 61.78 184 ASN A O 1
ATOM 1427 N N . SER A 1 185 ? 4.348 0.017 17.797 1.00 66.94 185 SER A N 1
ATOM 1428 C CA . SER A 1 185 ? 4.396 1.358 18.380 1.00 66.94 185 SER A CA 1
ATOM 1429 C C . SER A 1 185 ? 3.881 1.258 19.809 1.00 66.94 185 SER A C 1
ATOM 1431 O O . SER A 1 185 ? 2.794 0.718 20.036 1.00 66.94 185 SER A O 1
ATOM 1433 N N . THR A 1 186 ? 4.653 1.757 20.769 1.00 79.06 186 THR A N 1
ATOM 1434 C CA . THR A 1 186 ? 4.149 1.937 22.124 1.00 79.06 186 THR A CA 1
ATOM 1435 C C . THR A 1 186 ? 3.670 3.369 22.300 1.00 79.06 186 THR A C 1
ATOM 1437 O O . THR A 1 186 ? 4.345 4.325 21.928 1.00 79.06 186 THR A O 1
ATOM 1440 N N . ILE A 1 187 ? 2.481 3.515 22.874 1.00 82.06 187 ILE A N 1
ATOM 1441 C CA . ILE A 1 187 ? 1.955 4.788 23.353 1.00 82.06 187 ILE A CA 1
ATOM 1442 C C . ILE A 1 187 ? 1.952 4.701 24.869 1.00 82.06 187 ILE A C 1
ATOM 1444 O O . ILE A 1 187 ? 1.287 3.836 25.442 1.00 82.06 187 ILE A O 1
ATOM 1448 N N . ASN A 1 188 ? 2.721 5.578 25.516 1.00 83.31 188 ASN A N 1
ATOM 1449 C CA . ASN A 1 188 ? 2.865 5.621 26.974 1.00 83.31 188 ASN A CA 1
ATOM 1450 C C . ASN A 1 188 ? 3.252 4.254 27.576 1.00 83.31 188 ASN A C 1
ATOM 1452 O O . ASN A 1 188 ? 2.678 3.808 28.566 1.00 83.31 188 ASN A O 1
ATOM 1456 N N . GLY A 1 189 ? 4.191 3.550 26.934 1.00 82.12 189 GLY A N 1
ATOM 1457 C CA . GLY A 1 189 ? 4.687 2.246 27.392 1.00 82.12 189 GLY A CA 1
ATOM 1458 C C . GLY A 1 189 ? 3.758 1.054 27.128 1.00 82.12 189 GLY A C 1
ATOM 1459 O O . GLY A 1 189 ? 4.131 -0.072 27.440 1.00 82.12 189 GLY A O 1
ATOM 1460 N N . SER A 1 190 ? 2.584 1.265 26.525 1.00 85.12 190 SER A N 1
ATOM 1461 C CA . SER A 1 190 ? 1.651 0.194 26.139 1.00 85.12 190 SER A CA 1
ATOM 1462 C C . SER A 1 190 ? 1.609 0.011 24.621 1.00 85.12 190 SER A C 1
ATOM 1464 O O . SER A 1 190 ? 1.746 1.007 23.912 1.00 85.12 190 SER A O 1
ATOM 1466 N N . PRO A 1 191 ? 1.374 -1.207 24.091 1.00 90.38 191 PRO A N 1
ATOM 1467 C CA . PRO A 1 191 ? 1.123 -1.397 22.663 1.00 90.38 191 PRO A CA 1
ATOM 1468 C C . PRO A 1 191 ? -0.005 -0.488 22.158 1.00 90.38 191 PRO A C 1
ATOM 1470 O O . PRO A 1 191 ? -0.971 -0.224 22.879 1.00 90.38 191 PRO A O 1
ATOM 1473 N N . LEU A 1 192 ? 0.107 -0.014 20.919 1.00 92.50 192 LEU A N 1
ATOM 1474 C CA . LEU A 1 192 ? -0.988 0.657 20.228 1.00 92.50 192 LEU A CA 1
ATOM 1475 C C . LEU A 1 192 ? -2.111 -0.349 19.942 1.00 92.50 192 LEU A C 1
ATOM 1477 O O . LEU A 1 192 ? -1.927 -1.293 19.174 1.00 92.50 192 LEU A O 1
ATOM 1481 N N . TYR A 1 193 ? -3.276 -0.128 20.542 1.00 93.94 193 TYR A N 1
ATOM 1482 C CA . TYR A 1 193 ? -4.495 -0.877 20.271 1.00 93.94 193 TYR A CA 1
ATOM 1483 C C . TYR A 1 193 ? -5.372 -0.148 19.257 1.00 93.94 193 TYR A C 1
ATOM 1485 O O . TYR A 1 193 ? -5.530 1.071 19.309 1.00 93.94 193 TYR A O 1
ATOM 1493 N N . CYS A 1 194 ? -5.976 -0.918 18.358 1.00 95.00 194 CYS A N 1
ATOM 1494 C CA . CYS A 1 194 ? -6.811 -0.436 17.264 1.00 95.00 194 CYS A CA 1
ATOM 1495 C C . CYS A 1 194 ? -8.130 -1.206 17.220 1.00 95.00 194 CYS A C 1
ATOM 1497 O O . CYS A 1 194 ? -8.170 -2.374 17.613 1.00 95.00 194 CYS A O 1
ATOM 1499 N N . TYR A 1 195 ? -9.184 -0.587 16.684 1.00 95.81 195 TYR A N 1
ATOM 1500 C CA . TYR A 1 195 ? -10.405 -1.318 16.340 1.00 95.81 195 TYR A CA 1
ATOM 1501 C C . TYR A 1 195 ? -10.173 -2.209 15.119 1.00 95.81 195 TYR A C 1
ATOM 1503 O O . TYR A 1 195 ? -9.450 -1.813 14.197 1.00 95.81 195 TYR A O 1
ATOM 1511 N N . GLU A 1 196 ? -10.816 -3.378 15.102 1.00 94.38 196 GLU A N 1
ATOM 1512 C CA . GLU A 1 196 ? -10.741 -4.341 14.005 1.00 94.38 196 GLU A CA 1
ATOM 1513 C C . GLU A 1 196 ? -12.131 -4.843 13.607 1.00 94.38 196 GLU A C 1
ATOM 1515 O O . GLU A 1 196 ? -12.750 -5.690 14.256 1.00 94.38 196 GLU A O 1
ATOM 1520 N N . CYS A 1 197 ? -12.645 -4.312 12.505 1.00 92.44 197 CYS A N 1
ATOM 1521 C CA . CYS A 1 197 ? -14.011 -4.577 12.092 1.00 92.44 197 CYS A CA 1
ATOM 1522 C C . CYS A 1 197 ? -14.233 -4.226 10.623 1.00 92.44 197 CYS A C 1
ATOM 1524 O O . CYS A 1 197 ? -13.500 -3.435 10.025 1.00 92.44 197 CYS A O 1
ATOM 1526 N N . ARG A 1 198 ? -15.286 -4.807 10.047 1.00 91.31 198 ARG A N 1
ATOM 1527 C CA . ARG A 1 198 ? -15.782 -4.476 8.714 1.00 91.31 198 ARG A CA 1
ATOM 1528 C C . ARG A 1 198 ? -17.295 -4.357 8.766 1.00 91.31 198 ARG A C 1
ATOM 1530 O O . ARG A 1 198 ? -17.961 -5.270 9.259 1.00 91.31 198 ARG A O 1
ATOM 1537 N N . LYS A 1 199 ? -17.823 -3.236 8.288 1.00 88.62 199 LYS A N 1
ATOM 1538 C CA . LYS A 1 199 ? -19.261 -2.968 8.222 1.00 88.62 199 LYS A CA 1
ATOM 1539 C C . LYS A 1 199 ? -19.589 -2.152 6.986 1.00 88.62 199 LYS A C 1
ATOM 1541 O O . LYS A 1 199 ? -18.792 -1.321 6.553 1.00 88.62 199 LYS A O 1
ATOM 1546 N N . ASP A 1 200 ? -20.795 -2.372 6.499 1.00 86.00 200 ASP A N 1
ATOM 1547 C CA . ASP A 1 200 ? -21.432 -1.533 5.501 1.00 86.00 200 ASP A CA 1
ATOM 1548 C C . ASP A 1 200 ? -22.310 -0.503 6.234 1.00 86.00 200 ASP A C 1
ATOM 1550 O O . ASP A 1 200 ? -22.874 -0.794 7.294 1.00 86.00 200 ASP A O 1
ATOM 1554 N N . ASP A 1 201 ? -22.364 0.719 5.709 1.00 76.06 201 ASP A N 1
ATOM 1555 C CA . ASP A 1 201 ? -23.277 1.805 6.101 1.00 76.06 201 ASP A CA 1
ATOM 1556 C C . ASP A 1 201 ? -23.078 2.480 7.474 1.00 76.06 201 ASP A C 1
ATOM 1558 O O . ASP A 1 201 ? -23.752 3.476 7.757 1.00 76.06 201 ASP A O 1
ATOM 1562 N N . TRP A 1 202 ? -22.145 2.027 8.326 1.00 81.31 202 TRP A N 1
ATOM 1563 C CA . TRP A 1 202 ? -21.802 2.731 9.575 1.00 81.31 202 TRP A CA 1
ATOM 1564 C C . TRP A 1 202 ? -20.385 2.452 10.107 1.00 81.31 202 TRP A C 1
ATOM 1566 O O . TRP A 1 202 ? -19.691 1.515 9.714 1.00 81.31 202 TRP A O 1
ATOM 1576 N N . ASN A 1 203 ? -19.933 3.306 11.030 1.00 83.44 203 ASN A N 1
ATOM 1577 C CA . ASN A 1 203 ? -18.598 3.260 11.625 1.00 83.44 203 ASN A CA 1
ATOM 1578 C C . ASN A 1 203 ? -18.517 2.266 12.796 1.00 83.44 203 ASN A C 1
ATOM 1580 O O . ASN A 1 203 ? -19.029 2.549 13.872 1.00 83.44 203 ASN A O 1
ATOM 1584 N N . CYS A 1 204 ? -17.815 1.150 12.612 1.00 87.94 204 CYS A N 1
ATOM 1585 C CA . CYS A 1 204 ? -17.696 0.089 13.616 1.00 87.94 204 CYS A CA 1
ATOM 1586 C C . CYS A 1 204 ? -16.557 0.312 14.621 1.00 87.94 204 CYS A C 1
ATOM 1588 O O . CYS A 1 204 ? -15.521 0.868 14.266 1.00 87.94 204 CYS A O 1
ATOM 1590 N N . ASN A 1 205 ? -16.728 -0.148 15.861 1.00 91.88 205 ASN A N 1
ATOM 1591 C CA . ASN A 1 205 ? -15.738 -0.050 16.944 1.00 91.88 205 ASN A CA 1
ATOM 1592 C C . ASN A 1 205 ? -15.626 -1.397 17.681 1.00 91.88 205 ASN A C 1
ATOM 1594 O O . ASN A 1 205 ? -15.665 -1.461 18.908 1.00 91.88 205 ASN A O 1
ATOM 1598 N N . ASP A 1 206 ? -15.537 -2.474 16.903 1.00 88.00 206 ASP A N 1
ATOM 1599 C CA . ASP A 1 206 ? -15.541 -3.847 17.408 1.00 88.00 206 ASP A CA 1
ATOM 1600 C C . ASP A 1 206 ? -14.134 -4.451 17.379 1.00 88.00 206 ASP A C 1
ATOM 1602 O O . ASP A 1 206 ? -13.279 -4.023 16.598 1.00 88.00 206 ASP A O 1
ATOM 1606 N N . ASN A 1 207 ? -13.933 -5.473 18.219 1.00 92.50 207 ASN A N 1
ATOM 1607 C CA . ASN A 1 207 ? -12.683 -6.212 18.416 1.00 92.50 207 ASN A CA 1
ATOM 1608 C C . ASN A 1 207 ? -11.458 -5.318 18.658 1.00 92.50 207 ASN A C 1
ATOM 1610 O O . ASN A 1 207 ? -11.526 -4.093 18.769 1.00 92.50 207 ASN A O 1
ATOM 1614 N N . ARG A 1 208 ? -10.303 -5.960 18.813 1.00 93.06 208 ARG A N 1
ATOM 1615 C CA . ARG A 1 208 ? -9.050 -5.269 19.070 1.00 93.06 208 ARG A CA 1
ATOM 1616 C C . ARG A 1 208 ? -7.897 -6.017 18.441 1.00 93.06 208 ARG A C 1
ATOM 1618 O O . ARG A 1 208 ? -7.752 -7.215 18.666 1.00 93.06 208 ARG A O 1
ATOM 1625 N N . CYS A 1 209 ? -7.021 -5.271 17.790 1.00 93.12 209 CYS A N 1
ATOM 1626 C CA . CYS A 1 209 ? -5.719 -5.759 17.364 1.00 93.12 209 CYS A CA 1
ATOM 1627 C C . CYS A 1 209 ? -4.621 -4.746 17.724 1.00 93.12 209 CYS A C 1
ATOM 1629 O O . CYS A 1 209 ? -4.918 -3.645 18.199 1.00 93.12 209 CYS A O 1
ATOM 1631 N N . TYR A 1 210 ? -3.356 -5.137 17.572 1.00 92.62 210 TYR A N 1
ATOM 1632 C CA . TYR A 1 210 ? -2.199 -4.310 17.918 1.00 92.62 210 TYR A CA 1
ATOM 1633 C C . TYR A 1 210 ? -1.095 -4.474 16.871 1.00 92.62 210 TYR A C 1
ATOM 1635 O O . TYR A 1 210 ? -0.711 -5.600 16.563 1.00 92.62 210 TYR A O 1
ATOM 1643 N N . LYS A 1 211 ? -0.612 -3.355 16.322 1.00 93.12 211 LYS A N 1
ATOM 1644 C CA . LYS A 1 211 ? 0.542 -3.245 15.408 1.00 93.12 211 LYS A CA 1
ATOM 1645 C C . LYS A 1 211 ? 1.093 -1.814 15.466 1.00 93.12 211 LYS A C 1
ATOM 1647 O O . LYS A 1 211 ? 0.650 -1.008 16.283 1.00 93.12 211 LYS A O 1
ATOM 1652 N N . LYS A 1 212 ? 2.053 -1.474 14.603 1.00 92.12 212 LYS A N 1
ATOM 1653 C CA . LYS A 1 212 ? 2.644 -0.129 14.498 1.00 92.12 212 LYS A CA 1
ATOM 1654 C C . LYS A 1 212 ? 1.635 0.983 14.181 1.00 92.12 212 LYS A C 1
ATOM 1656 O O . LYS A 1 212 ? 1.799 2.093 14.690 1.00 92.12 212 LYS A O 1
ATOM 1661 N N . TYR A 1 213 ? 0.617 0.680 13.379 1.00 93.94 213 TYR A N 1
ATOM 1662 C CA . TYR A 1 213 ? -0.392 1.619 12.897 1.00 93.94 213 TYR A CA 1
ATOM 1663 C C . TYR A 1 213 ? -1.799 1.084 13.109 1.00 93.94 213 TYR A C 1
ATOM 1665 O O . TYR A 1 213 ? -2.067 -0.091 12.846 1.00 93.94 213 TYR A O 1
ATOM 1673 N N . CYS A 1 214 ? -2.721 1.971 13.468 1.00 94.88 214 CYS A N 1
ATOM 1674 C CA . CYS A 1 214 ? -4.133 1.741 13.220 1.00 94.88 214 CYS A CA 1
ATOM 1675 C C . CYS A 1 214 ? -4.482 2.228 11.819 1.00 94.88 214 CYS A C 1
ATOM 1677 O O . CYS A 1 214 ? -4.036 3.288 11.378 1.00 94.88 214 CYS A O 1
ATOM 1679 N N . THR A 1 215 ? -5.306 1.449 11.133 1.00 94.94 215 THR A N 1
ATOM 1680 C CA . THR A 1 215 ? -5.742 1.728 9.769 1.00 94.94 215 THR A CA 1
ATOM 1681 C C . THR A 1 215 ? -7.255 1.839 9.713 1.00 94.94 215 THR A C 1
ATOM 1683 O O . THR A 1 215 ? -7.980 1.141 10.438 1.00 94.94 215 THR A O 1
ATOM 1686 N N . LYS A 1 216 ? -7.725 2.738 8.853 1.00 94.25 216 LYS A N 1
ATOM 1687 C CA . LYS A 1 216 ? -9.127 2.851 8.469 1.00 94.25 216 LYS A CA 1
ATOM 1688 C C . LYS A 1 216 ? -9.200 3.039 6.965 1.00 94.25 216 LYS A C 1
ATOM 1690 O O . LYS A 1 216 ? -8.647 4.002 6.442 1.00 94.25 216 LYS A O 1
ATOM 1695 N N . SER A 1 217 ? -9.938 2.159 6.315 1.00 92.88 217 SER A N 1
ATOM 1696 C CA . SER A 1 217 ? -10.233 2.233 4.897 1.00 92.88 217 SER A CA 1
ATOM 1697 C C . SER A 1 217 ? -11.726 2.427 4.685 1.00 92.88 217 SER A C 1
ATOM 1699 O O . SER A 1 217 ? -12.541 1.829 5.392 1.00 92.88 217 SER A O 1
ATOM 1701 N N . VAL A 1 218 ? -12.086 3.267 3.720 1.00 92.06 218 VAL A N 1
ATOM 1702 C CA . VAL A 1 218 ? -13.474 3.508 3.316 1.00 92.06 218 VAL A CA 1
ATOM 1703 C C . VAL A 1 218 ? -13.571 3.359 1.808 1.00 92.06 218 VAL A C 1
ATOM 1705 O O . VAL A 1 218 ? -12.837 4.020 1.078 1.00 92.06 218 VAL A O 1
ATOM 1708 N N . VAL A 1 219 ? -14.465 2.487 1.355 1.00 90.69 219 VAL A N 1
ATOM 1709 C CA . VAL A 1 219 ? -14.820 2.330 -0.058 1.00 90.69 219 VAL A CA 1
ATOM 1710 C C . VAL A 1 219 ? -16.201 2.941 -0.242 1.00 90.69 219 VAL A C 1
ATOM 1712 O O . VAL A 1 219 ? -17.173 2.412 0.292 1.00 90.69 219 VAL A O 1
ATOM 1715 N N . GLU A 1 220 ? -16.295 4.045 -0.974 1.00 90.25 220 GLU A N 1
ATOM 1716 C CA . GLU A 1 220 ? -17.569 4.669 -1.328 1.00 90.25 220 GLU A CA 1
ATOM 1717 C C . GLU A 1 220 ? -18.018 4.204 -2.716 1.00 90.25 220 GLU A C 1
ATOM 1719 O O . GLU A 1 220 ? -17.286 4.303 -3.707 1.00 90.25 220 GLU A O 1
ATOM 1724 N N . LEU A 1 221 ? -19.255 3.723 -2.768 1.00 85.56 221 LEU A N 1
ATOM 1725 C CA . LEU A 1 221 ? -20.012 3.388 -3.968 1.00 85.56 221 LEU A CA 1
ATOM 1726 C C . LEU A 1 221 ? -21.137 4.421 -4.127 1.00 85.56 221 LEU A C 1
ATOM 1728 O O . LEU A 1 221 ? -21.527 5.082 -3.168 1.00 85.56 221 LEU A O 1
ATOM 1732 N N . SER A 1 222 ? -21.734 4.542 -5.316 1.00 78.50 222 SER A N 1
ATOM 1733 C CA . SER A 1 222 ? -22.734 5.590 -5.603 1.00 78.50 222 SER A CA 1
ATOM 1734 C C . SER A 1 222 ? -23.942 5.645 -4.648 1.00 78.50 222 SER A C 1
ATOM 1736 O O . SER A 1 222 ? -24.649 6.649 -4.640 1.00 78.50 222 SER A O 1
ATOM 1738 N N . LYS A 1 223 ? -24.222 4.583 -3.878 1.00 75.19 223 LYS A N 1
ATOM 1739 C CA . LYS A 1 223 ? -25.361 4.495 -2.944 1.00 75.19 223 LYS A CA 1
ATOM 1740 C C . LYS A 1 223 ? -25.012 3.931 -1.559 1.00 75.19 223 LYS A C 1
ATOM 1742 O O . LYS A 1 223 ? -25.911 3.490 -0.856 1.00 75.19 223 LYS A O 1
ATOM 1747 N N . GLY A 1 224 ? -23.744 3.933 -1.161 1.00 85.38 224 GLY A N 1
ATOM 1748 C CA . GLY A 1 224 ? -23.349 3.397 0.142 1.00 85.38 224 GLY A CA 1
ATOM 1749 C C . GLY A 1 224 ? -21.843 3.385 0.330 1.00 85.38 224 GLY A C 1
ATOM 1750 O O . GLY A 1 224 ? -21.090 3.787 -0.558 1.00 85.38 224 GLY A O 1
ATOM 1751 N N . TYR A 1 225 ? -21.398 2.919 1.488 1.00 89.75 225 TYR A N 1
ATOM 1752 C CA . TYR A 1 225 ? -19.976 2.800 1.769 1.00 89.75 225 TYR A CA 1
ATOM 1753 C C . TYR A 1 225 ? -19.679 1.589 2.650 1.00 89.75 225 TYR A C 1
ATOM 1755 O O . TYR A 1 225 ? -20.467 1.218 3.520 1.00 89.75 225 TYR A O 1
ATOM 1763 N N . THR A 1 226 ? -18.498 1.013 2.457 1.00 90.06 226 THR A N 1
ATOM 1764 C CA . THR A 1 226 ? -17.949 -0.030 3.325 1.00 90.06 226 THR A CA 1
ATOM 1765 C C . THR A 1 226 ? -16.783 0.553 4.107 1.00 90.06 226 THR A C 1
ATOM 1767 O O . THR A 1 226 ? -15.868 1.139 3.526 1.00 90.06 226 THR A O 1
ATOM 1770 N N . ILE A 1 227 ? -16.792 0.372 5.427 1.00 91.38 227 ILE A N 1
ATOM 1771 C CA . ILE A 1 227 ? -15.674 0.713 6.307 1.00 91.38 227 ILE A CA 1
ATOM 1772 C C . ILE A 1 227 ? -14.958 -0.567 6.716 1.00 91.38 227 ILE A C 1
ATOM 1774 O O . ILE A 1 227 ? -15.578 -1.525 7.181 1.00 91.38 227 ILE A O 1
ATOM 1778 N N . GLN A 1 228 ? -13.634 -0.538 6.619 1.00 92.75 228 GLN A N 1
ATOM 1779 C CA . GLN A 1 228 ? -12.750 -1.529 7.208 1.00 92.75 228 GLN A CA 1
ATOM 1780 C C . GLN A 1 228 ? -11.786 -0.845 8.175 1.00 92.75 228 GLN A C 1
ATOM 1782 O O . GLN A 1 228 ? -11.160 0.163 7.852 1.00 92.75 228 GLN A O 1
ATOM 1787 N N . LYS A 1 229 ? -11.647 -1.413 9.368 1.00 94.19 229 LYS A N 1
ATOM 1788 C CA . LYS A 1 229 ? -10.654 -1.030 10.367 1.00 94.19 229 LYS A CA 1
ATOM 1789 C C . LYS A 1 229 ? -9.794 -2.238 10.680 1.00 94.19 229 LYS A C 1
ATOM 1791 O O . LYS A 1 229 ? -10.318 -3.333 10.860 1.00 94.19 229 LYS A O 1
ATOM 1796 N N . THR A 1 230 ? -8.488 -2.040 10.738 1.00 94.38 230 THR A N 1
ATOM 1797 C CA . THR A 1 230 ? -7.533 -3.063 11.176 1.00 94.38 230 THR A CA 1
ATOM 1798 C C . THR A 1 230 ? -6.250 -2.376 11.641 1.00 94.38 230 THR A C 1
ATOM 1800 O O . THR A 1 230 ? -6.175 -1.145 11.700 1.00 94.38 230 THR A O 1
ATOM 1803 N N . CYS A 1 231 ? -5.227 -3.143 11.971 1.00 93.62 231 CYS A N 1
ATOM 1804 C CA . CYS A 1 231 ? -3.909 -2.660 12.338 1.00 93.62 231 CYS A CA 1
ATOM 1805 C C . CYS A 1 231 ? -2.869 -3.188 11.347 1.00 93.62 231 CYS A C 1
ATOM 1807 O O . CYS A 1 231 ? -3.018 -4.265 10.771 1.00 93.62 231 CYS A O 1
ATOM 1809 N N . SER A 1 232 ? -1.808 -2.415 11.137 1.00 93.88 232 SER A N 1
ATOM 1810 C CA . SER A 1 232 ? -0.769 -2.698 10.145 1.00 93.88 232 SER A CA 1
ATOM 1811 C C . SER A 1 232 ? 0.611 -2.361 10.702 1.00 93.88 232 SER A C 1
ATOM 1813 O O . SER A 1 232 ? 0.752 -1.401 11.458 1.00 93.88 232 SER A O 1
ATOM 1815 N N . ASN A 1 233 ? 1.637 -3.121 10.319 1.00 93.44 233 ASN A N 1
ATOM 1816 C CA . ASN A 1 233 ? 3.036 -2.707 10.511 1.00 93.44 233 ASN A CA 1
ATOM 1817 C C . ASN A 1 233 ? 3.574 -1.862 9.345 1.00 93.44 233 ASN A C 1
ATOM 1819 O O . ASN A 1 233 ? 4.664 -1.308 9.445 1.00 93.44 233 ASN A O 1
ATOM 1823 N N . VAL A 1 234 ? 2.791 -1.736 8.272 1.00 93.25 234 VAL A N 1
ATOM 1824 C CA . VAL A 1 234 ? 3.105 -0.987 7.050 1.00 93.25 234 VAL A CA 1
ATOM 1825 C C . VAL A 1 234 ? 2.177 0.218 6.897 1.00 93.25 234 VAL A C 1
ATOM 1827 O O . VAL A 1 234 ? 0.962 0.087 7.059 1.00 93.25 234 VAL A O 1
ATOM 1830 N N . ASN A 1 235 ? 2.734 1.361 6.510 1.00 92.75 235 ASN A N 1
ATOM 1831 C CA . ASN A 1 235 ? 2.029 2.569 6.101 1.00 92.75 235 ASN A CA 1
ATOM 1832 C C . ASN A 1 235 ? 2.485 3.000 4.696 1.00 92.75 235 ASN A C 1
ATOM 1834 O O . ASN A 1 235 ? 3.528 3.641 4.529 1.00 92.75 235 ASN A O 1
ATOM 1838 N N . ILE A 1 236 ? 1.658 2.693 3.691 1.00 93.25 236 ILE A N 1
ATOM 1839 C CA . ILE A 1 236 ? 1.930 3.000 2.275 1.00 93.25 236 ILE A CA 1
ATOM 1840 C C . ILE A 1 236 ? 1.923 4.504 1.956 1.00 93.25 236 ILE A C 1
ATOM 1842 O O . ILE A 1 236 ? 2.461 4.915 0.932 1.00 93.25 236 ILE A O 1
ATOM 1846 N N . LEU A 1 237 ? 1.334 5.339 2.821 1.00 92.25 237 LEU A N 1
ATOM 1847 C CA . LEU A 1 237 ? 1.347 6.795 2.639 1.00 92.25 237 LEU A CA 1
ATOM 1848 C C . LEU A 1 237 ? 2.722 7.379 2.938 1.00 92.25 237 LEU A C 1
ATOM 1850 O O . LEU A 1 237 ? 3.058 8.447 2.443 1.00 92.25 237 LEU A O 1
ATOM 1854 N N . GLY A 1 238 ? 3.507 6.700 3.778 1.00 88.06 238 GLY A N 1
ATOM 1855 C CA . GLY A 1 238 ? 4.794 7.217 4.223 1.00 88.06 238 GLY A CA 1
ATOM 1856 C C . GLY A 1 238 ? 4.674 8.536 4.991 1.00 88.06 238 GLY A C 1
ATOM 1857 O O . GLY A 1 238 ? 5.629 9.302 4.987 1.00 88.06 238 GLY A O 1
ATOM 1858 N N . ILE A 1 239 ? 3.517 8.795 5.607 1.00 87.88 239 ILE A N 1
ATOM 1859 C CA . ILE A 1 239 ? 3.230 9.933 6.488 1.00 87.88 239 ILE A CA 1
ATOM 1860 C C . ILE A 1 239 ? 2.362 9.409 7.635 1.00 87.88 239 ILE A C 1
ATOM 1862 O O . ILE A 1 239 ? 1.388 8.687 7.401 1.00 87.88 239 ILE A O 1
ATOM 1866 N N . ASP A 1 240 ? 2.723 9.731 8.874 1.00 88.75 240 ASP A N 1
ATOM 1867 C CA . ASP A 1 240 ? 1.945 9.340 10.055 1.00 88.75 240 ASP A CA 1
ATOM 1868 C C . ASP A 1 240 ? 0.710 10.232 10.235 1.00 88.75 240 ASP A C 1
ATOM 1870 O O . ASP A 1 240 ? 0.762 11.427 9.965 1.00 88.75 240 ASP A O 1
ATOM 1874 N N . ASN A 1 241 ? -0.384 9.662 10.754 1.00 90.31 241 ASN A N 1
ATOM 1875 C CA . ASN A 1 241 ? -1.622 10.389 11.082 1.00 90.31 241 ASN A CA 1
ATOM 1876 C C . ASN A 1 241 ? -2.226 11.124 9.872 1.00 90.31 241 ASN A C 1
ATOM 1878 O O . ASN A 1 241 ? -2.679 12.263 9.974 1.00 90.31 241 ASN A O 1
ATOM 1882 N N . ALA A 1 242 ? -2.225 10.455 8.721 1.00 90.69 242 ALA A N 1
ATOM 1883 C CA . ALA A 1 242 ? -2.651 11.009 7.445 1.00 90.69 242 ALA A CA 1
ATOM 1884 C C . ALA A 1 242 ? -3.649 10.088 6.735 1.00 90.69 242 ALA A C 1
ATOM 1886 O O . ALA A 1 242 ? -3.746 8.891 7.027 1.00 90.69 242 ALA A O 1
ATOM 1887 N N . CYS A 1 243 ? -4.367 10.663 5.774 1.00 91.75 243 CYS A N 1
ATOM 1888 C CA . CYS A 1 243 ? -5.256 9.955 4.864 1.00 91.75 243 CYS A CA 1
ATOM 1889 C C . CYS A 1 243 ? -4.888 10.282 3.418 1.00 91.75 243 CYS A C 1
ATOM 1891 O O . CYS A 1 243 ? -4.495 11.410 3.122 1.00 91.75 243 CYS A O 1
ATOM 1893 N N . ALA A 1 244 ? -5.087 9.321 2.523 1.00 90.75 244 ALA A N 1
ATOM 1894 C CA . ALA A 1 244 ? -5.071 9.544 1.085 1.00 90.75 244 ALA A CA 1
ATOM 1895 C C . ALA A 1 244 ? -6.368 9.050 0.449 1.00 90.75 244 ALA A C 1
ATOM 1897 O O . ALA A 1 244 ? -7.065 8.187 0.994 1.00 90.75 244 ALA A O 1
ATOM 1898 N N . TYR A 1 245 ? -6.661 9.618 -0.715 1.00 90.94 245 TYR A N 1
ATOM 1899 C CA . TYR A 1 245 ? -7.874 9.385 -1.482 1.00 90.94 245 TYR A CA 1
ATOM 1900 C C . TYR A 1 245 ? -7.481 8.959 -2.887 1.00 90.94 245 TYR A C 1
ATOM 1902 O O . TYR A 1 245 ? -6.568 9.526 -3.484 1.00 90.94 245 TYR A O 1
ATOM 1910 N N . SER A 1 246 ? -8.177 7.966 -3.419 1.00 88.81 246 SER A N 1
ATOM 1911 C CA . SER A 1 246 ? -7.906 7.438 -4.748 1.00 88.81 246 SER A CA 1
ATOM 1912 C C . SER A 1 246 ? -9.195 7.010 -5.431 1.00 88.81 246 SER A C 1
ATOM 1914 O O . SER A 1 246 ? -10.100 6.468 -4.795 1.00 88.81 246 SER A O 1
ATOM 1916 N N . ASP A 1 247 ? -9.266 7.246 -6.737 1.00 88.31 247 ASP A N 1
ATOM 1917 C CA . ASP A 1 247 ? -10.307 6.670 -7.579 1.00 88.31 247 ASP A CA 1
ATOM 1918 C C . ASP A 1 247 ? -9.841 5.292 -8.065 1.00 88.31 247 ASP A C 1
ATOM 1920 O O . ASP A 1 247 ? -8.806 5.154 -8.738 1.00 88.31 247 ASP A O 1
ATOM 1924 N N . VAL A 1 248 ? -10.616 4.267 -7.721 1.00 85.75 248 VAL A N 1
ATOM 1925 C CA . VAL A 1 248 ? -10.365 2.868 -8.072 1.00 85.75 248 VAL A CA 1
ATOM 1926 C C . VAL A 1 248 ? -11.467 2.393 -9.005 1.00 85.75 248 VAL A C 1
ATOM 1928 O O . VAL A 1 248 ? -12.652 2.513 -8.694 1.00 85.75 248 VAL A O 1
ATOM 1931 N N . VAL A 1 249 ? -11.079 1.824 -10.143 1.00 85.50 249 VAL A N 1
ATOM 1932 C CA . VAL A 1 249 ? -12.013 1.203 -11.084 1.00 85.50 249 VAL A CA 1
ATOM 1933 C C . VAL A 1 249 ? -11.906 -0.311 -10.972 1.00 85.50 249 VAL A C 1
ATOM 1935 O O . VAL A 1 249 ? -10.811 -0.868 -11.013 1.00 85.50 249 VAL A O 1
ATOM 1938 N N . ASN A 1 250 ? -13.048 -0.980 -10.839 1.00 82.06 250 ASN A N 1
ATOM 1939 C CA . ASN A 1 250 ? -13.140 -2.432 -10.960 1.00 82.06 250 ASN A CA 1
ATOM 1940 C C . ASN A 1 250 ? -14.118 -2.794 -12.080 1.00 82.06 250 ASN A C 1
ATOM 1942 O O . ASN A 1 250 ? -15.176 -2.177 -12.190 1.00 82.06 250 ASN A O 1
ATOM 1946 N N . THR A 1 251 ? -13.779 -3.790 -12.894 1.00 79.50 251 THR A N 1
ATOM 1947 C CA . THR A 1 251 ? -14.580 -4.202 -14.051 1.00 79.50 251 THR A CA 1
ATOM 1948 C C . THR A 1 251 ? -15.044 -5.643 -13.878 1.00 79.50 251 THR A C 1
ATOM 1950 O O . THR A 1 251 ? -14.234 -6.550 -13.705 1.00 79.50 251 THR A O 1
ATOM 1953 N N . ALA A 1 252 ? -16.358 -5.854 -13.940 1.00 77.69 252 ALA A N 1
ATOM 1954 C CA . ALA A 1 252 ? -16.998 -7.161 -13.893 1.00 77.69 252 ALA A CA 1
ATOM 1955 C C . ALA A 1 252 ? -17.815 -7.371 -15.176 1.00 77.69 252 ALA A C 1
ATOM 1957 O O . ALA A 1 252 ? -18.883 -6.779 -15.348 1.00 77.69 252 ALA A O 1
ATOM 1958 N N . GLY A 1 253 ? -17.303 -8.204 -16.087 1.00 81.00 253 GLY A N 1
ATOM 1959 C CA . GLY A 1 253 ? -17.863 -8.326 -17.437 1.00 81.00 253 GLY A CA 1
ATOM 1960 C C . GLY A 1 253 ? -17.801 -6.984 -18.170 1.00 81.00 253 GLY A C 1
ATOM 1961 O O . GLY A 1 253 ? -16.746 -6.357 -18.202 1.00 81.00 253 GLY A O 1
ATOM 1962 N N . ASP A 1 254 ? -18.940 -6.523 -18.687 1.00 86.44 254 ASP A N 1
ATOM 1963 C CA . ASP A 1 254 ? -19.062 -5.245 -19.407 1.00 86.44 254 ASP A CA 1
ATOM 1964 C C . ASP A 1 254 ? -19.367 -4.043 -18.489 1.00 86.44 254 ASP A C 1
ATOM 1966 O O . ASP A 1 254 ? -19.662 -2.945 -18.964 1.00 86.44 254 ASP A O 1
ATOM 1970 N N . ILE A 1 255 ? -19.343 -4.233 -17.164 1.00 81.56 255 ILE A N 1
ATOM 1971 C CA . ILE A 1 255 ? -19.677 -3.192 -16.186 1.00 81.56 255 ILE A CA 1
ATOM 1972 C C . ILE A 1 255 ? -18.412 -2.739 -15.464 1.00 81.56 255 ILE A C 1
ATOM 1974 O O . ILE A 1 255 ? -17.769 -3.528 -14.773 1.00 81.56 255 ILE A O 1
ATOM 1978 N N . SER A 1 256 ? -18.110 -1.443 -15.545 1.00 83.88 256 SER A N 1
ATOM 1979 C CA . SER A 1 256 ? -17.087 -0.799 -14.718 1.00 83.88 256 SER A CA 1
ATOM 1980 C C . SER A 1 256 ? -17.724 -0.041 -13.558 1.00 83.88 256 SER A C 1
ATOM 1982 O O . SER A 1 256 ? -18.612 0.793 -13.740 1.00 83.88 256 SER A O 1
ATOM 1984 N N . VAL A 1 257 ? -17.243 -0.319 -12.351 1.00 85.38 257 VAL A N 1
ATOM 1985 C CA . VAL A 1 257 ? -17.651 0.333 -11.110 1.00 85.38 257 VAL A CA 1
ATOM 1986 C C . VAL A 1 257 ? -16.534 1.270 -10.673 1.00 85.38 257 VAL A C 1
ATOM 1988 O O . VAL A 1 257 ? -15.425 0.831 -10.368 1.00 85.38 257 VAL A O 1
ATOM 1991 N N . ASN A 1 258 ? -16.841 2.565 -10.638 1.00 87.94 258 ASN A N 1
ATOM 1992 C CA . ASN A 1 258 ? -15.958 3.581 -10.078 1.00 87.94 258 ASN A CA 1
ATOM 1993 C C . ASN A 1 258 ? -16.198 3.674 -8.572 1.00 87.94 258 ASN A C 1
ATOM 1995 O O . ASN A 1 258 ? -17.332 3.874 -8.130 1.00 87.94 258 ASN A O 1
ATOM 1999 N N . MET A 1 259 ? -15.130 3.543 -7.801 1.00 88.69 259 MET A N 1
ATOM 2000 C CA . MET A 1 259 ? -15.144 3.593 -6.346 1.00 88.69 259 MET A CA 1
ATOM 2001 C C . MET A 1 259 ? -14.203 4.688 -5.874 1.00 88.69 259 MET A C 1
ATOM 2003 O O . MET A 1 259 ? -13.105 4.836 -6.412 1.00 88.69 259 MET A O 1
ATOM 2007 N N . LYS A 1 260 ? -14.600 5.408 -4.826 1.00 91.12 260 LYS A N 1
ATOM 2008 C CA . LYS A 1 260 ? -13.659 6.258 -4.094 1.00 91.12 260 LYS A CA 1
ATOM 2009 C C . LYS A 1 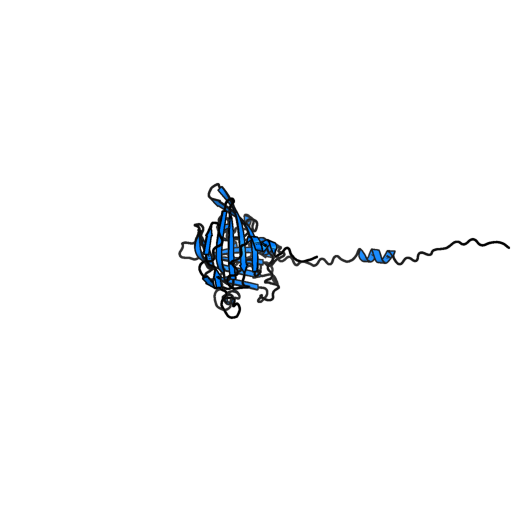260 ? -13.112 5.467 -2.926 1.00 91.12 260 LYS A C 1
ATOM 2011 O O . LYS A 1 260 ? -13.870 5.008 -2.074 1.00 91.12 260 LYS A O 1
ATOM 2016 N N . TYR A 1 261 ? -11.802 5.307 -2.891 1.00 91.44 261 TYR A N 1
ATOM 2017 C CA . TYR A 1 261 ? -11.103 4.622 -1.824 1.00 91.44 261 TYR A CA 1
ATOM 2018 C C . TYR A 1 261 ? -10.334 5.630 -0.976 1.00 91.44 261 TYR A C 1
ATOM 2020 O O . TYR A 1 261 ? -9.456 6.337 -1.468 1.00 91.44 261 TYR A O 1
ATOM 2028 N N . THR A 1 262 ? -10.672 5.684 0.309 1.00 92.38 262 THR A N 1
ATOM 2029 C CA . THR A 1 262 ? -9.937 6.443 1.322 1.00 92.38 262 THR A CA 1
ATOM 2030 C C . THR A 1 262 ? -9.152 5.473 2.186 1.00 92.38 262 THR A C 1
ATOM 2032 O O . THR A 1 262 ? -9.731 4.514 2.692 1.00 92.38 262 THR A O 1
ATOM 2035 N N . SER A 1 263 ? -7.869 5.743 2.415 1.00 92.62 263 SER A N 1
ATOM 2036 C CA . SER A 1 263 ? -7.031 4.980 3.342 1.00 92.62 263 SER A CA 1
ATOM 2037 C C . SER A 1 263 ? -6.355 5.922 4.325 1.00 92.62 263 SER A C 1
ATOM 2039 O O . SER A 1 263 ? -5.664 6.848 3.912 1.00 92.62 263 SER A O 1
ATOM 2041 N N . CYS A 1 264 ? -6.523 5.665 5.618 1.00 93.94 264 CYS A N 1
ATOM 2042 C CA . CYS A 1 264 ? -5.956 6.454 6.705 1.00 93.94 264 CYS A CA 1
ATOM 2043 C C . CYS A 1 264 ? -5.063 5.598 7.602 1.00 93.94 264 CYS A C 1
ATOM 2045 O O . CYS A 1 264 ? -5.416 4.460 7.925 1.00 93.94 264 CYS A O 1
ATOM 2047 N N . PHE A 1 265 ? -3.957 6.181 8.060 1.00 93.94 265 PHE A N 1
ATOM 2048 C CA . PHE A 1 265 ? -3.017 5.576 9.002 1.00 93.94 265 PHE A CA 1
ATOM 2049 C C . PHE A 1 265 ? -2.792 6.517 10.177 1.00 93.94 265 PHE A C 1
ATOM 2051 O O . PHE A 1 265 ? -2.517 7.696 9.975 1.00 93.94 265 PHE A O 1
ATOM 2058 N N . CYS A 1 266 ? -2.860 6.001 11.400 1.00 93.62 266 CYS A N 1
ATOM 2059 C CA . CYS A 1 266 ? -2.611 6.777 12.613 1.00 93.62 266 CYS A CA 1
ATOM 2060 C C . CYS A 1 266 ? -1.875 5.948 13.673 1.00 93.62 266 CYS A C 1
ATOM 2062 O O . CYS A 1 266 ? -1.911 4.713 13.657 1.00 93.62 266 CYS A O 1
ATOM 2064 N N . LYS A 1 267 ? -1.170 6.637 14.572 1.00 92.19 267 LYS A N 1
ATOM 2065 C CA . LYS A 1 267 ? -0.395 6.047 15.682 1.00 92.19 267 LYS A CA 1
ATOM 2066 C C . LYS A 1 267 ? -0.171 7.015 16.852 1.00 92.19 267 LYS A C 1
ATOM 2068 O O . LYS A 1 267 ? 0.756 6.833 17.634 1.00 92.19 267 LYS A O 1
ATOM 2073 N N . ASP A 1 268 ? -0.957 8.079 16.924 1.00 90.38 268 ASP A N 1
ATOM 2074 C CA . ASP A 1 268 ? -0.862 9.166 17.902 1.00 90.38 268 ASP A CA 1
ATOM 2075 C C . ASP A 1 268 ? -1.607 8.876 19.211 1.00 90.38 268 ASP A C 1
ATOM 2077 O O . ASP A 1 268 ? -1.206 9.357 20.270 1.00 90.38 268 ASP A O 1
ATOM 2081 N N . GLN A 1 269 ? -2.657 8.053 19.163 1.00 91.81 269 GLN A N 1
ATOM 2082 C CA . GLN A 1 269 ? -3.434 7.660 20.338 1.00 91.81 269 GLN A CA 1
ATOM 2083 C C . GLN A 1 269 ? -4.027 6.251 20.220 1.00 91.81 269 GLN A C 1
ATOM 2085 O O . GLN A 1 269 ? -4.144 5.677 19.136 1.00 91.81 269 GLN A O 1
ATOM 2090 N N . GLN A 1 270 ? -4.441 5.698 21.360 1.00 93.75 270 GLN A N 1
ATOM 2091 C CA . GLN A 1 270 ? -5.164 4.428 21.416 1.00 93.75 270 GLN A CA 1
ATOM 2092 C C . GLN A 1 270 ? -6.474 4.534 20.624 1.00 93.75 270 GLN A C 1
ATOM 2094 O O . GLN A 1 270 ? -7.206 5.512 20.759 1.00 93.75 270 GLN A O 1
ATOM 2099 N N . TYR A 1 271 ? -6.775 3.527 19.803 1.00 93.75 271 TYR A N 1
ATOM 2100 C CA . TYR A 1 271 ? -7.976 3.472 18.966 1.00 93.75 271 TYR A CA 1
ATOM 2101 C C . TYR A 1 271 ? -8.165 4.702 18.056 1.00 93.75 271 TYR A C 1
ATOM 2103 O O . TYR A 1 271 ? -9.293 5.132 17.786 1.00 93.75 271 TYR A O 1
ATOM 2111 N N . CYS A 1 272 ? -7.068 5.270 17.543 1.00 93.19 272 CYS A N 1
ATOM 2112 C CA . CYS A 1 272 ? -7.099 6.449 16.670 1.00 93.19 272 CYS A CA 1
ATOM 2113 C C . CYS A 1 272 ? -7.871 6.222 15.349 1.00 93.19 272 CYS A C 1
ATOM 2115 O O . CYS A 1 272 ? -8.329 7.178 14.730 1.00 93.19 272 CYS A O 1
ATOM 2117 N N . ASN A 1 273 ? -8.121 4.967 14.946 1.00 93.94 273 ASN A N 1
ATOM 2118 C CA . ASN A 1 273 ? -8.971 4.628 13.795 1.00 93.94 273 ASN A CA 1
ATOM 2119 C C . ASN A 1 273 ? -10.487 4.686 14.095 1.00 93.94 273 ASN A C 1
ATOM 2121 O O . ASN A 1 273 ? -11.308 4.167 13.335 1.00 93.94 273 ASN A O 1
ATOM 2125 N N . SER A 1 274 ? -10.885 5.313 15.201 1.00 88.38 274 SER A N 1
ATOM 2126 C CA . SER A 1 274 ? -12.280 5.532 15.592 1.00 88.38 274 SER A CA 1
ATOM 2127 C C . SER A 1 274 ? -12.979 6.628 14.783 1.00 88.38 274 SER A C 1
ATOM 2129 O O . SER A 1 274 ? -14.160 6.473 14.470 1.00 88.38 274 SER A O 1
ATOM 2131 N N . SER A 1 275 ? -12.274 7.693 14.396 1.00 73.44 275 SER A N 1
ATOM 2132 C CA . SER A 1 275 ? -12.870 8.905 13.818 1.00 73.44 275 SER A CA 1
ATOM 2133 C C . SER A 1 275 ? -13.544 8.681 12.455 1.00 73.44 275 SER A C 1
ATOM 2135 O O . SER A 1 275 ? -13.053 7.891 11.640 1.00 73.44 275 SER A O 1
ATOM 2137 N N . PRO A 1 276 ? -14.662 9.368 12.147 1.00 59.94 276 PRO A N 1
ATOM 2138 C CA . PRO A 1 276 ? -15.213 9.443 10.793 1.00 59.94 276 PRO A CA 1
ATOM 2139 C C . PRO A 1 276 ? -14.189 10.071 9.835 1.00 59.94 276 PRO A C 1
ATOM 2141 O O . PRO A 1 276 ? -13.650 11.135 10.127 1.00 59.94 276 PRO A O 1
ATOM 2144 N N . SER A 1 277 ? -13.935 9.440 8.686 1.00 52.84 277 SER A N 1
ATOM 2145 C CA . SER A 1 277 ? -12.995 9.940 7.664 1.00 52.84 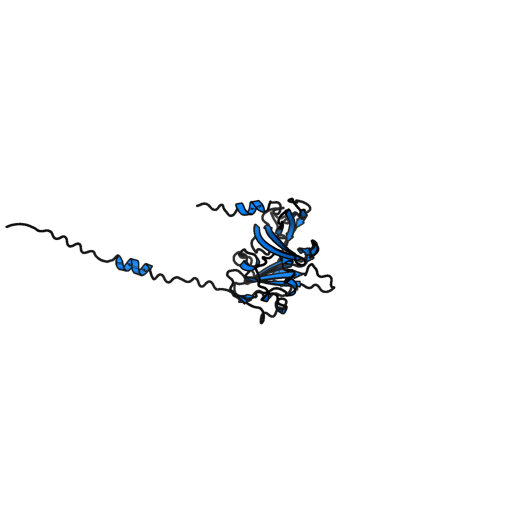277 SER A CA 1
ATOM 2146 C C . SER A 1 277 ? -13.382 11.328 7.133 1.00 52.84 277 SER A C 1
ATOM 2148 O O . SER A 1 277 ? -12.509 12.118 6.797 1.00 52.84 277 SER A O 1
ATOM 2150 N N . LEU A 1 278 ? -14.679 11.656 7.149 1.00 47.06 278 LEU A N 1
ATOM 2151 C CA . LEU A 1 278 ? -15.239 12.919 6.652 1.00 47.06 278 LEU A CA 1
ATOM 2152 C C . LEU A 1 278 ? -14.790 14.173 7.430 1.00 47.06 278 LEU A C 1
ATOM 2154 O O . LEU A 1 278 ? -14.903 15.280 6.912 1.00 47.06 278 LEU A O 1
ATOM 2158 N N . LEU A 1 279 ? -14.277 14.026 8.658 1.00 42.25 279 LEU A N 1
ATOM 2159 C CA . LEU A 1 279 ? -13.807 15.158 9.473 1.00 42.25 279 LEU A CA 1
ATOM 2160 C C . LEU A 1 279 ? -12.303 15.442 9.316 1.00 42.25 279 LEU A C 1
ATOM 2162 O O . LEU A 1 279 ? -11.857 16.532 9.668 1.00 42.25 279 LEU A O 1
ATOM 2166 N N . SER A 1 280 ? -11.520 14.518 8.748 1.00 39.75 280 SER A N 1
ATOM 2167 C CA . SER A 1 280 ? -10.070 14.716 8.570 1.00 39.75 280 SER A CA 1
ATOM 2168 C C . SER A 1 280 ? -9.728 15.711 7.456 1.00 39.75 280 SER A C 1
ATOM 2170 O O . SER A 1 280 ? -8.658 16.310 7.480 1.00 39.75 280 SER A O 1
ATOM 2172 N N . SER A 1 281 ? -10.645 15.948 6.515 1.00 38.03 281 SER A N 1
ATOM 2173 C CA . SER A 1 281 ? -10.516 16.964 5.461 1.00 38.03 281 SER A CA 1
ATOM 2174 C C . SER A 1 281 ? -10.681 18.409 5.957 1.00 38.03 281 SER A C 1
ATOM 2176 O O . SER A 1 281 ? -10.304 19.329 5.240 1.00 38.03 281 SER A O 1
ATOM 2178 N N . LEU A 1 282 ? -11.200 18.631 7.172 1.00 35.22 282 LEU A N 1
ATOM 2179 C CA . LEU A 1 282 ? -11.393 19.974 7.747 1.00 35.22 282 LEU A CA 1
ATOM 2180 C C . LEU A 1 282 ? -10.228 20.445 8.633 1.00 35.22 282 LEU A C 1
ATOM 2182 O O . LEU A 1 282 ? -10.143 21.629 8.950 1.00 35.22 282 LEU A O 1
ATOM 2186 N N . LEU A 1 283 ? -9.318 19.549 9.028 1.00 33.47 283 LEU A N 1
ATOM 2187 C CA . LEU A 1 283 ? -8.217 19.888 9.941 1.00 33.47 283 LEU A CA 1
ATOM 2188 C C . LEU A 1 283 ? -6.944 20.384 9.234 1.00 33.47 283 LEU A C 1
ATOM 2190 O O . LEU A 1 283 ? -6.076 20.939 9.899 1.00 33.47 283 LEU A O 1
ATOM 2194 N N . PHE A 1 284 ? -6.852 20.281 7.904 1.00 37.28 284 PHE A N 1
ATOM 2195 C CA . PHE A 1 284 ? -5.741 20.853 7.122 1.00 37.28 284 PHE A CA 1
ATOM 2196 C C . PHE A 1 284 ? -6.052 22.223 6.490 1.00 37.28 284 PHE A C 1
ATOM 2198 O O . PHE A 1 284 ? -5.193 22.795 5.828 1.00 37.28 284 PHE A O 1
ATOM 2205 N N . SER A 1 285 ? -7.245 22.788 6.715 1.00 28.39 285 SER A N 1
ATOM 2206 C CA . SER A 1 285 ? -7.639 24.112 6.199 1.00 28.39 285 SER A CA 1
ATOM 2207 C C . SER A 1 285 ? -7.575 25.245 7.235 1.00 28.39 285 SER A C 1
ATOM 2209 O O . SER A 1 285 ? -8.091 26.329 6.981 1.00 28.39 285 SER A O 1
ATOM 2211 N N . LEU A 1 286 ? -6.961 25.024 8.401 1.00 29.72 286 LEU A N 1
ATOM 2212 C CA . LEU A 1 286 ? -6.792 26.050 9.437 1.00 29.72 286 LEU A CA 1
ATOM 2213 C C . LEU A 1 286 ? -5.308 26.262 9.761 1.00 29.72 286 LEU A C 1
ATOM 2215 O O . LEU A 1 286 ? -4.828 25.903 10.832 1.00 29.72 286 LEU A O 1
ATOM 2219 N N . THR A 1 287 ? -4.590 26.896 8.838 1.00 27.52 287 THR A N 1
ATOM 2220 C CA . THR A 1 287 ? -3.440 27.743 9.189 1.00 27.52 287 THR A CA 1
ATOM 2221 C C . THR A 1 287 ? -3.841 29.202 8.964 1.00 27.52 287 THR A C 1
ATOM 2223 O O . THR A 1 287 ? -4.393 29.503 7.903 1.00 27.52 287 THR A O 1
ATOM 2226 N N . PRO A 1 288 ? -3.634 30.093 9.949 1.00 31.73 288 PRO A N 1
ATOM 2227 C CA . PRO A 1 288 ? -4.117 31.467 9.899 1.00 31.73 288 PRO A CA 1
ATOM 2228 C C . PRO A 1 288 ? -3.289 32.313 8.923 1.00 31.73 288 PRO A C 1
ATOM 2230 O O . PRO A 1 288 ? -2.090 32.084 8.760 1.00 31.73 288 PRO A O 1
ATOM 2233 N N . LEU A 1 289 ? -3.964 33.280 8.295 1.00 31.30 289 LEU A N 1
ATOM 2234 C CA . LEU A 1 289 ? -3.355 34.497 7.747 1.00 31.30 289 LEU A CA 1
ATOM 2235 C C . LEU A 1 289 ? -2.703 35.325 8.860 1.00 31.30 289 LEU A C 1
ATOM 2237 O O . LEU A 1 289 ? -3.272 35.341 9.978 1.00 31.30 289 LEU A O 1
#

Organism: NCBI:txid1538716

Foldseek 3Di:
DDDDDDDDPPPPDDPPVVVVVVVVPPPPPPPPLVQFKAFFAKALVCLQVVVQVLWFPQLDDPVRHDNCQLALDRPPTDIDGESAWKKKKKKFQQQDPDPDTDIIIGIYHLCSGFVAHACCQPPPVDDVQKDKEKDQFDWDAHPVGDTDGMIIMMMTGDPDDHRPRSDNDDDDDDPDNHNPLFDADDDPNHGAKAAFDKDKADQDRDDIDGGNKWKWKWKDFPPTIMIGIDGGSDDSNNDEQDKTWHWDWHDDPPDITTIIMMMGIYDNDHHPNRDDPVCRVVVVPDDDD

Secondary structure (DSSP, 8-state):
---------------HHHHHHSSTT----------EEEE-EE-GGGTT-GGGTT--GGGS-GGGB-GGGGSS-GGGS-EEEESS-EEEEEEE-TT--SSS--EEEEEEEHHHHHSS---TTTTT--BTTEEEEEEEEEEEE-TTS-EEEEEEEEEEE-SS-TT-----S---STTSGGGG--PPPEETTEEPEE--EEEESS----S-EESSEEEEEEEEETTEEEEEEEEES--TTSSTTEEEEEEEEEEETTEEEEEEEEEEEE-SSTTGGGS-GGGGGGSSS----

Sequence (289 aa):
EGQSIHFIFIRITQPFAMLLFSLLFMPFIYSDQQTRSCLSCASETLRSRWFLTGLPTKALGESQFISACDAATANNIPREPCAGPCFTYIFDDPDNRGESTTHLIVRGCHDTMVGVISDRLTSGGTQNGLFCEYDSSYSRPDSRGKMVTTRTLVEYCGTRDDGCNKRSQFPTGTNDVCSGSQYNSTINGSPLYCYECRKDDWNCNDNRCYKKYCTKSVVELSKGYTIQKTCSNVNILGIDNACAYSDVVNTAGDISVNMKYTSCFCKDQQYCNSSPSLLSSLLFSLTPL